Protein AF-A0A8K0R097-F1 (afdb_monomer_lite)

Secondary structure (DSSP, 8-state):
-------------TTTTTT-HHHHHHHHHHHSEEE-TTT--EEE---HHHHHHHTTTS--SSTTHHHHHHHTT-GGGG-TTHHHHHHHHHHH-S--TTS-HHHHHHHHHHHHHHHH--SGGGGS--B--SSSSTTSPBTTBPPPTTSPBPPEESSSSS-EE-----TTB-SSSBS--SSTTPPP-EEEETTEEEE----------------TT---HHHHHHTT--S--TT---HHHHHHHTTTB-TTSSBPPTTHHHHHHHHHHHHHHHHTT-

Foldseek 3Di:
DDDPDPPPPPPVPPDPPCLDPVNLVVCCVVQQWDQDPPPRDTQGGAALLQNLLSNQQDDDPDQLCSRLVCVVSHNPVVDPVVVVVVVVCVVLDDSDPVDDSQSNLLSVQQVCCVPVLDLQQLLGARGEDPDLDQPDDDVNDGHANSHRHFQFDPPDPDRGTDDDPRPLHRPVQGLDDPCVPPGWDWDGDRRDIDTDDDCPDDDPDDDPDQPPVDDDPVNLVVQVDPLDCPVADDPSRLCVSVVCADPSSHGDDPCSSVVVVVVSVVVSVVVVVD

Structure (mmCIF, N/CA/C/O backbone):
data_AF-A0A8K0R097-F1
#
_entry.id   AF-A0A8K0R097-F1
#
loop_
_atom_site.group_PDB
_atom_site.id
_atom_site.type_symbol
_atom_site.label_atom_id
_atom_site.label_alt_id
_atom_site.label_comp_id
_atom_site.label_asym_id
_atom_site.label_entity_id
_atom_site.label_seq_id
_atom_site.pdbx_PDB_ins_code
_atom_site.Cartn_x
_atom_site.Cartn_y
_atom_site.Cartn_z
_atom_site.occupancy
_atom_site.B_iso_or_equiv
_atom_site.auth_seq_id
_atom_site.auth_comp_id
_atom_site.auth_asym_id
_atom_site.auth_atom_id
_atom_site.pdbx_PDB_model_num
ATOM 1 N N . MET A 1 1 ? 1.869 36.946 -38.191 1.00 36.94 1 MET A N 1
ATOM 2 C CA . MET A 1 1 ? 0.950 35.803 -38.372 1.00 36.94 1 MET A CA 1
ATOM 3 C C . MET A 1 1 ? 1.764 34.525 -38.449 1.00 36.94 1 MET A C 1
ATOM 5 O O . MET A 1 1 ? 2.454 34.341 -39.436 1.00 36.94 1 MET A O 1
ATOM 9 N N . SER A 1 2 ? 1.732 33.708 -37.397 1.00 31.30 2 SER A N 1
ATOM 10 C CA . SER A 1 2 ? 1.683 32.237 -37.455 1.00 31.30 2 SER A CA 1
ATOM 11 C C . SER A 1 2 ? 1.881 31.724 -36.027 1.00 31.30 2 SER A C 1
ATOM 13 O O . SER A 1 2 ? 3.002 31.617 -35.538 1.00 31.30 2 SER A O 1
ATOM 15 N N . GLN A 1 3 ? 0.771 31.511 -35.319 1.00 29.30 3 GLN A N 1
ATOM 16 C CA . GLN A 1 3 ? 0.766 30.776 -34.060 1.00 29.30 3 GLN A CA 1
ATOM 17 C C . GLN A 1 3 ? 1.001 29.303 -34.392 1.00 29.30 3 GLN A C 1
ATOM 19 O O . GLN A 1 3 ? 0.142 28.641 -34.972 1.00 29.30 3 GLN A O 1
ATOM 24 N N . THR A 1 4 ? 2.175 28.791 -34.036 1.00 30.16 4 THR A N 1
ATOM 25 C CA . THR A 1 4 ? 2.461 27.358 -34.076 1.00 30.16 4 THR A CA 1
ATOM 26 C C . THR A 1 4 ? 1.625 26.687 -32.994 1.00 30.16 4 THR A C 1
ATOM 28 O O . THR A 1 4 ? 1.965 26.721 -31.812 1.00 30.16 4 THR A O 1
ATOM 31 N N . ALA A 1 5 ? 0.491 26.119 -33.398 1.00 28.84 5 ALA A N 1
ATOM 32 C CA . ALA A 1 5 ? -0.374 25.332 -32.537 1.00 28.84 5 ALA A CA 1
ATOM 33 C C . ALA A 1 5 ? 0.406 24.122 -31.997 1.00 28.84 5 ALA A C 1
ATOM 35 O O . ALA A 1 5 ? 0.603 23.123 -32.692 1.00 28.84 5 ALA A O 1
ATOM 36 N N . ARG A 1 6 ? 0.854 24.210 -30.739 1.00 27.88 6 ARG A N 1
ATOM 37 C CA . ARG A 1 6 ? 1.229 23.042 -29.940 1.00 27.88 6 ARG A CA 1
ATOM 38 C C . ARG A 1 6 ? -0.033 22.202 -29.778 1.00 27.88 6 ARG A C 1
ATOM 40 O O . ARG A 1 6 ? -0.877 22.503 -28.942 1.00 27.88 6 ARG A O 1
ATOM 47 N N . LYS A 1 7 ? -0.171 21.153 -30.588 1.00 28.89 7 LYS A N 1
ATOM 48 C CA . LYS A 1 7 ? -1.069 20.043 -30.269 1.00 28.89 7 LYS A CA 1
ATOM 49 C C . LYS A 1 7 ? -0.513 19.380 -29.012 1.00 28.89 7 LYS A C 1
ATOM 51 O O . LYS A 1 7 ? 0.340 18.504 -29.101 1.00 28.89 7 LYS A O 1
ATOM 56 N N . GLN A 1 8 ? -0.950 19.847 -27.846 1.00 28.23 8 GLN A N 1
ATOM 57 C CA . GLN A 1 8 ? -0.925 19.019 -26.652 1.00 28.23 8 GLN A CA 1
ATOM 58 C C . GLN A 1 8 ? -1.836 17.838 -26.964 1.00 28.23 8 GLN A C 1
ATOM 60 O O . GLN A 1 8 ? -3.039 18.000 -27.170 1.00 28.23 8 GLN A O 1
ATOM 65 N N . LEU A 1 9 ? -1.229 16.664 -27.110 1.00 26.52 9 LEU A N 1
ATOM 66 C CA . LEU A 1 9 ? -1.968 15.423 -27.032 1.00 26.52 9 LEU A CA 1
ATOM 67 C C . LEU A 1 9 ? -2.506 15.401 -25.600 1.00 26.52 9 LEU A C 1
ATOM 69 O O . LEU A 1 9 ? -1.753 15.153 -24.663 1.00 26.52 9 LEU A O 1
ATOM 73 N N . ILE A 1 10 ? -3.777 15.753 -25.425 1.00 25.50 10 ILE A N 1
ATOM 74 C CA . ILE A 1 10 ? -4.504 15.384 -24.219 1.00 25.50 10 ILE A CA 1
ATOM 75 C C . ILE A 1 10 ? -4.610 13.867 -24.326 1.00 25.50 10 ILE A C 1
ATOM 77 O O . ILE A 1 10 ? -5.514 13.332 -24.967 1.00 25.50 10 ILE A O 1
ATOM 81 N N . VAL A 1 11 ? -3.597 13.175 -23.806 1.00 27.53 11 VAL A N 1
ATOM 82 C CA . VAL A 1 11 ? -3.767 11.795 -23.383 1.00 27.53 11 VAL A CA 1
ATOM 83 C C . VAL A 1 11 ? -4.825 11.910 -22.302 1.00 27.53 11 VAL A C 1
ATOM 85 O O . VAL A 1 11 ? -4.571 12.473 -21.243 1.00 27.53 11 VAL A O 1
ATOM 88 N N . ALA A 1 12 ? -6.054 11.517 -22.626 1.00 27.48 12 ALA A N 1
ATOM 89 C CA . ALA A 1 12 ? -7.039 11.261 -21.599 1.00 27.48 12 ALA A CA 1
ATOM 90 C C . ALA A 1 12 ? -6.422 10.162 -20.736 1.00 27.48 12 ALA A C 1
ATOM 92 O O . ALA A 1 12 ? -6.358 9.018 -21.182 1.00 27.48 12 ALA A O 1
ATOM 93 N N . GLU A 1 13 ? -5.865 10.537 -19.585 1.00 30.80 13 GLU A N 1
ATOM 94 C CA . GLU A 1 13 ? -5.430 9.584 -18.576 1.00 30.80 13 GLU A CA 1
ATOM 95 C C . GLU A 1 13 ? -6.664 8.754 -18.213 1.00 30.80 13 GLU A C 1
ATOM 97 O O . GLU A 1 13 ? -7.637 9.295 -17.670 1.00 30.80 13 GLU A O 1
ATOM 102 N N . PRO A 1 14 ? -6.711 7.472 -18.605 1.00 33.72 14 PRO A N 1
ATOM 103 C CA . PRO A 1 14 ? -7.797 6.622 -18.181 1.00 33.72 14 PRO A CA 1
ATOM 104 C C . PRO A 1 14 ? -7.512 6.332 -16.707 1.00 33.72 14 PRO A C 1
ATOM 106 O O . PRO A 1 14 ? -6.452 5.792 -16.418 1.00 33.72 14 PRO A O 1
ATOM 109 N N . ASN A 1 15 ? -8.419 6.740 -15.810 1.00 37.50 15 ASN A N 1
ATOM 110 C CA . ASN A 1 15 ? -8.606 6.227 -14.432 1.00 37.50 15 ASN A CA 1
ATOM 111 C C . ASN A 1 15 ? -8.678 7.265 -13.296 1.00 37.50 15 ASN A C 1
ATOM 113 O O . ASN A 1 15 ? -8.860 6.867 -12.152 1.00 37.50 15 ASN A O 1
ATOM 117 N N . TYR A 1 16 ? -8.721 8.579 -13.552 1.00 42.66 16 TYR A N 1
ATOM 118 C CA . TYR A 1 16 ? -8.971 9.562 -12.469 1.00 42.66 16 TYR A CA 1
ATOM 119 C C . TYR A 1 16 ? -10.276 9.336 -11.672 1.00 42.66 16 TYR A C 1
ATOM 121 O O . TYR A 1 16 ? -10.443 9.878 -10.580 1.00 42.66 16 TYR A O 1
ATOM 129 N N . ALA A 1 17 ? -11.227 8.574 -12.220 1.00 42.41 17 ALA A N 1
ATOM 130 C CA . ALA A 1 17 ? -12.490 8.284 -11.556 1.00 42.41 17 ALA A CA 1
ATOM 131 C C . ALA A 1 17 ? -12.397 7.151 -10.519 1.00 42.41 17 ALA A C 1
ATOM 133 O O . ALA A 1 17 ? -13.171 7.187 -9.566 1.00 42.41 17 ALA A O 1
ATOM 134 N N . GLU A 1 18 ? -11.494 6.175 -10.679 1.00 49.06 18 GLU A N 1
ATOM 135 C CA . GLU A 1 18 ? -11.459 4.975 -9.823 1.00 49.06 18 GLU A CA 1
ATOM 136 C C . GLU A 1 18 ? -10.931 5.278 -8.410 1.00 49.06 18 GLU A C 1
ATOM 138 O O . GLU A 1 18 ? -11.440 4.710 -7.447 1.00 49.06 18 GLU A O 1
ATOM 143 N N . ASP A 1 19 ? -10.068 6.290 -8.264 1.00 54.69 19 ASP A N 1
ATOM 144 C CA . ASP A 1 19 ? -9.489 6.710 -6.975 1.00 54.69 19 ASP A CA 1
ATOM 145 C C . ASP A 1 19 ? -10.138 7.975 -6.375 1.00 54.69 19 ASP A C 1
ATOM 147 O O . ASP A 1 19 ? -9.587 8.652 -5.502 1.00 54.69 19 ASP A O 1
ATOM 151 N N . SER A 1 20 ? -11.341 8.334 -6.833 1.00 67.56 20 SER A N 1
ATOM 152 C CA . SER A 1 20 ? -12.084 9.474 -6.286 1.00 67.56 20 SER A CA 1
ATOM 153 C C . SER A 1 20 ? -12.638 9.176 -4.888 1.00 67.56 20 SER A C 1
ATOM 155 O O . SER A 1 20 ? -13.216 8.113 -4.649 1.00 67.56 20 SER A O 1
ATOM 157 N N . ARG A 1 21 ? -12.613 10.170 -3.983 1.00 77.69 21 ARG A N 1
ATOM 158 C CA . ARG A 1 21 ? -13.307 10.112 -2.675 1.00 77.69 21 ARG A CA 1
ATOM 159 C C . ARG A 1 21 ? -14.777 9.692 -2.812 1.00 77.69 21 ARG A C 1
ATOM 161 O O . ARG A 1 21 ? -15.317 9.027 -1.932 1.00 77.69 21 ARG A O 1
ATOM 168 N N . ALA A 1 22 ? -15.434 10.071 -3.911 1.00 81.06 22 ALA A N 1
ATOM 169 C CA . ALA A 1 22 ? -16.814 9.681 -4.179 1.00 81.06 22 ALA A CA 1
ATOM 170 C C . ALA A 1 22 ? -16.947 8.172 -4.438 1.00 81.06 22 ALA A C 1
ATOM 172 O O . ALA A 1 22 ? -17.878 7.554 -3.927 1.00 81.06 22 ALA A O 1
ATOM 173 N N . MET A 1 23 ? -16.012 7.569 -5.178 1.00 80.19 23 MET A N 1
ATOM 174 C CA . MET A 1 23 ? -15.991 6.123 -5.413 1.00 80.19 23 MET A CA 1
ATOM 175 C C . MET A 1 23 ? -15.670 5.358 -4.135 1.00 80.19 23 MET A C 1
ATOM 177 O O . MET A 1 23 ? -16.400 4.429 -3.803 1.00 80.19 23 MET A O 1
ATOM 181 N N . ALA A 1 24 ? -14.681 5.813 -3.363 1.00 81.94 24 ALA A N 1
ATOM 182 C CA . ALA A 1 24 ? -14.386 5.260 -2.043 1.00 81.94 24 ALA A CA 1
ATOM 183 C C . ALA A 1 24 ? -15.618 5.287 -1.119 1.00 81.94 24 ALA A C 1
ATOM 185 O O . ALA A 1 24 ? -15.952 4.288 -0.483 1.00 81.94 24 ALA A O 1
ATOM 186 N N . LEU A 1 25 ? -16.356 6.405 -1.086 1.00 86.75 25 LEU A N 1
ATOM 187 C CA . LEU A 1 25 ? -17.573 6.522 -0.278 1.00 86.75 25 LEU A CA 1
ATOM 188 C C . LEU A 1 25 ? -18.676 5.584 -0.773 1.00 86.75 25 LEU A C 1
ATOM 190 O O . LEU A 1 25 ? -19.351 4.942 0.032 1.00 86.75 25 LEU A O 1
ATOM 194 N N . MET A 1 26 ? -18.870 5.507 -2.090 1.00 86.75 26 MET A N 1
ATOM 195 C CA . MET A 1 26 ? -19.837 4.601 -2.705 1.00 86.75 26 MET A CA 1
ATOM 196 C C . MET A 1 26 ? -19.520 3.145 -2.365 1.00 86.75 26 MET A C 1
ATOM 198 O O . MET A 1 26 ? -20.428 2.410 -1.978 1.00 86.75 26 MET A O 1
ATOM 202 N N . GLU A 1 27 ? -18.251 2.762 -2.448 1.00 84.62 27 GLU A N 1
ATOM 203 C CA . GLU A 1 27 ? -17.747 1.426 -2.146 1.00 84.62 27 GLU A CA 1
ATOM 204 C C . GLU A 1 27 ? -18.002 1.054 -0.680 1.00 84.62 27 GLU A C 1
ATOM 206 O O . GLU A 1 27 ? -18.682 0.066 -0.396 1.00 84.62 27 GLU A O 1
ATOM 211 N N . ILE A 1 28 ? -17.607 1.925 0.254 1.00 87.19 28 ILE A N 1
ATOM 212 C CA . ILE A 1 28 ? -17.900 1.771 1.687 1.00 87.19 28 ILE A CA 1
ATOM 213 C C . ILE A 1 28 ? -19.421 1.687 1.916 1.00 87.19 28 ILE A C 1
ATOM 215 O O . ILE A 1 28 ? -19.917 0.781 2.584 1.00 87.19 28 ILE A O 1
ATOM 219 N N . SER A 1 29 ? -20.211 2.589 1.331 1.00 86.44 29 SER A N 1
ATOM 220 C CA . SER A 1 29 ? -21.662 2.627 1.568 1.00 86.44 29 SER A CA 1
ATOM 221 C C . SER A 1 29 ? -22.394 1.369 1.085 1.00 86.44 29 SER A C 1
ATOM 223 O O . SER A 1 29 ? -23.356 0.935 1.722 1.00 86.44 29 SER A O 1
ATOM 225 N N . ARG A 1 30 ? -21.944 0.778 -0.030 1.00 83.94 30 ARG A N 1
ATOM 226 C CA . ARG A 1 30 ? -22.555 -0.408 -0.643 1.00 83.94 30 ARG A CA 1
ATOM 227 C C . ARG A 1 30 ? -22.122 -1.692 0.039 1.00 83.94 30 ARG A C 1
ATOM 229 O O . ARG A 1 30 ? -22.935 -2.607 0.159 1.00 83.94 30 ARG A O 1
ATOM 236 N N . ASN A 1 31 ? -20.866 -1.749 0.470 1.00 84.25 31 ASN A N 1
ATOM 237 C CA . ASN A 1 31 ? -20.231 -3.001 0.845 1.00 84.25 31 ASN A CA 1
ATOM 238 C C . ASN A 1 31 ? -19.917 -3.124 2.331 1.00 84.25 31 ASN A C 1
ATOM 240 O O . ASN A 1 31 ? -19.496 -4.197 2.729 1.00 84.25 31 ASN A O 1
ATOM 244 N N . VAL A 1 32 ? -20.182 -2.124 3.182 1.00 85.56 32 VAL A N 1
ATOM 245 C CA . VAL A 1 32 ? -20.002 -2.288 4.639 1.00 85.56 32 VAL A CA 1
ATOM 246 C C . VAL A 1 32 ? -21.089 -3.146 5.275 1.00 85.56 32 VAL A C 1
ATOM 248 O O . VAL A 1 32 ? -20.772 -3.997 6.105 1.00 85.56 32 VAL A O 1
ATOM 251 N N . PHE A 1 33 ? -22.358 -2.957 4.900 1.00 85.06 33 PHE A N 1
ATOM 252 C CA . PHE A 1 33 ? -23.486 -3.666 5.509 1.00 85.06 33 PHE A CA 1
ATOM 253 C C . PHE A 1 33 ? -24.340 -4.375 4.464 1.00 85.06 33 PHE A C 1
ATOM 255 O O . PHE A 1 33 ? -24.782 -3.765 3.493 1.00 85.06 33 PHE A O 1
ATOM 262 N N . ARG A 1 34 ? -24.694 -5.633 4.726 1.00 81.50 34 ARG A N 1
ATOM 263 C CA . ARG A 1 34 ? -25.752 -6.343 3.999 1.00 81.50 34 ARG A CA 1
ATOM 264 C C . ARG A 1 34 ? -26.955 -6.523 4.906 1.00 81.50 34 ARG A C 1
ATOM 266 O O . ARG A 1 34 ? -26.825 -7.009 6.023 1.00 81.50 34 ARG A O 1
ATOM 273 N N . LYS A 1 35 ? -28.128 -6.112 4.422 1.00 78.31 35 LYS A N 1
ATOM 274 C CA . LYS A 1 35 ? -29.399 -6.391 5.093 1.00 78.31 35 LYS A CA 1
ATOM 275 C C . LYS A 1 35 ? -29.818 -7.817 4.755 1.00 78.31 35 LYS A C 1
ATOM 277 O O . LYS A 1 35 ? -29.974 -8.131 3.576 1.00 78.31 35 LYS A O 1
ATOM 282 N N . GLU A 1 36 ? -30.015 -8.653 5.763 1.00 76.75 36 GLU A N 1
ATOM 283 C CA . GLU A 1 36 ? -30.606 -9.969 5.546 1.00 76.75 36 GLU A CA 1
ATOM 284 C C . GLU A 1 36 ? -32.122 -9.859 5.307 1.00 76.75 36 GLU A C 1
ATOM 286 O O . GLU A 1 36 ? -32.796 -9.087 6.003 1.00 76.75 36 GLU A O 1
ATOM 291 N N . PRO A 1 37 ? -32.664 -10.597 4.317 1.00 68.81 37 PRO A N 1
ATOM 292 C CA . PRO A 1 37 ? -34.058 -10.469 3.895 1.00 68.81 37 PRO A CA 1
ATOM 293 C C . PRO A 1 37 ? -35.071 -10.804 4.999 1.00 68.81 37 PRO A C 1
ATOM 295 O O . PRO A 1 37 ? -36.110 -10.150 5.060 1.00 68.81 37 PRO A O 1
ATOM 298 N N . ASP A 1 38 ? -34.739 -11.726 5.908 1.00 69.00 38 ASP A N 1
ATOM 299 C CA . ASP A 1 38 ? -35.721 -12.292 6.845 1.00 69.00 38 ASP A CA 1
ATOM 300 C C . ASP A 1 38 ? -35.594 -11.770 8.284 1.00 69.00 38 ASP A C 1
ATOM 302 O O . ASP A 1 38 ? -36.574 -11.724 9.024 1.00 69.00 38 ASP A O 1
ATOM 306 N N . THR A 1 39 ? -34.401 -11.342 8.698 1.00 67.19 39 THR A N 1
ATOM 307 C CA . THR A 1 39 ? -34.115 -10.973 10.096 1.00 67.19 39 THR A CA 1
ATOM 308 C C . THR A 1 39 ? -34.044 -9.462 10.309 1.00 67.19 39 THR A C 1
ATOM 310 O O . THR A 1 39 ? -34.076 -8.986 11.443 1.00 67.19 39 THR A O 1
ATOM 313 N N . GLY A 1 40 ? -33.909 -8.681 9.228 1.00 67.19 40 GLY A N 1
ATOM 314 C CA . GLY A 1 40 ? -33.615 -7.248 9.305 1.00 67.19 40 GLY A CA 1
ATOM 315 C C . GLY A 1 40 ? -32.238 -6.930 9.904 1.00 67.19 40 GLY A C 1
ATOM 316 O O . GLY A 1 40 ? -31.897 -5.752 10.039 1.00 67.19 40 GLY A O 1
ATOM 317 N N . VAL A 1 41 ? -31.442 -7.954 10.231 1.00 62.53 41 VAL A N 1
ATOM 318 C CA . VAL A 1 41 ? -30.091 -7.823 10.772 1.00 62.53 41 VAL A CA 1
ATOM 319 C C . VAL A 1 41 ? -29.166 -7.340 9.660 1.00 62.53 41 VAL A C 1
ATOM 321 O O . VAL A 1 41 ? -29.232 -7.793 8.515 1.00 62.53 41 VAL A O 1
ATOM 324 N N . LYS A 1 42 ? -28.316 -6.366 9.994 1.00 72.44 42 LYS A N 1
ATOM 325 C CA . LYS A 1 42 ? -27.251 -5.887 9.114 1.00 72.44 42 LYS A CA 1
ATOM 326 C C . LYS A 1 42 ? -25.972 -6.653 9.442 1.00 72.44 42 LYS A C 1
ATOM 328 O O . LYS A 1 42 ? -25.395 -6.420 10.500 1.00 72.44 42 LYS A O 1
ATOM 333 N 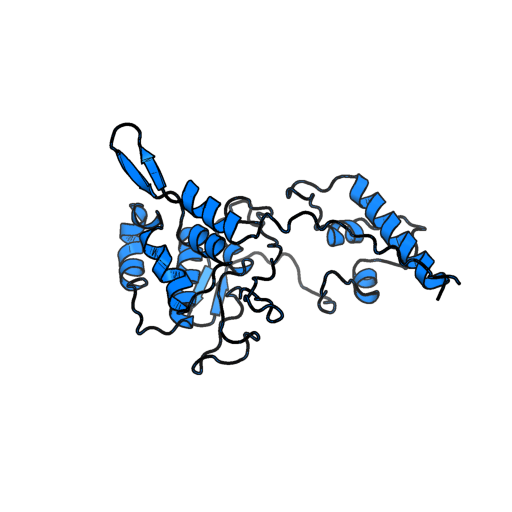N . SER A 1 43 ? -25.526 -7.537 8.554 1.00 79.12 43 SER A N 1
ATOM 334 C CA . SER A 1 43 ? -24.213 -8.178 8.672 1.00 79.12 43 SER A CA 1
ATOM 335 C C . SER A 1 43 ? -23.131 -7.229 8.158 1.00 79.12 43 SER A C 1
ATOM 337 O O . SER A 1 43 ? -23.292 -6.646 7.080 1.00 79.12 43 SER A O 1
ATOM 339 N N . ARG A 1 44 ? -22.027 -7.088 8.894 1.00 84.62 44 ARG A N 1
ATOM 340 C CA . ARG A 1 44 ? -20.838 -6.369 8.420 1.00 84.62 44 ARG A CA 1
ATOM 341 C C . ARG A 1 44 ? -20.091 -7.227 7.400 1.00 84.62 44 ARG A C 1
ATOM 343 O O . ARG A 1 44 ? -20.007 -8.441 7.562 1.00 84.62 44 ARG A O 1
ATOM 350 N N . LEU A 1 45 ? -19.554 -6.614 6.351 1.00 85.94 45 LEU A N 1
ATOM 351 C CA . LEU A 1 45 ? -18.967 -7.341 5.217 1.00 85.94 45 LEU A CA 1
ATOM 352 C C . LEU A 1 45 ? -17.498 -7.004 4.928 1.00 85.94 45 LEU A C 1
ATOM 354 O O . LEU A 1 45 ? -16.819 -7.813 4.301 1.00 85.94 45 LEU A O 1
ATOM 358 N N . MET A 1 46 ? -17.000 -5.852 5.378 1.00 86.75 46 MET A N 1
ATOM 359 C CA . MET A 1 46 ? -15.613 -5.443 5.144 1.00 86.75 46 MET A CA 1
ATOM 360 C C . MET A 1 46 ? -14.750 -5.679 6.379 1.00 86.75 46 MET A C 1
ATOM 362 O O . MET A 1 46 ? -15.176 -5.381 7.496 1.00 86.75 46 MET A O 1
ATOM 366 N N . THR A 1 47 ? -13.526 -6.161 6.164 1.00 88.56 47 THR A N 1
ATOM 367 C CA . THR A 1 47 ? -12.491 -6.211 7.202 1.00 88.56 47 THR A CA 1
ATOM 368 C C . THR A 1 47 ? -11.981 -4.802 7.506 1.00 88.56 47 THR A C 1
ATOM 370 O O . THR A 1 47 ? -12.147 -3.876 6.704 1.00 88.56 47 THR A O 1
ATOM 373 N N . LEU A 1 48 ? -11.326 -4.619 8.649 1.00 89.38 48 LEU A N 1
ATOM 374 C CA . LEU A 1 48 ? -10.703 -3.350 9.017 1.00 89.38 48 LEU A CA 1
ATOM 375 C C . LEU A 1 48 ? -9.615 -2.953 8.012 1.00 89.38 48 LEU A C 1
ATOM 377 O O . LEU A 1 48 ? -9.529 -1.791 7.638 1.00 89.38 48 LEU A O 1
ATOM 381 N N . GLU A 1 49 ? -8.833 -3.919 7.529 1.00 88.94 49 GLU A N 1
ATOM 382 C CA . GLU A 1 49 ? -7.809 -3.700 6.499 1.00 88.94 49 GLU A CA 1
ATOM 383 C C . GLU A 1 49 ? -8.417 -3.135 5.203 1.00 88.94 49 GLU A C 1
ATOM 385 O O . GLU A 1 49 ? -7.932 -2.135 4.663 1.00 88.94 49 GLU A O 1
ATOM 390 N N . ALA A 1 50 ? -9.528 -3.729 4.745 1.00 88.00 50 ALA A N 1
ATOM 391 C CA . ALA A 1 50 ? -10.271 -3.279 3.570 1.00 88.00 50 ALA A CA 1
ATOM 392 C C . ALA A 1 50 ? -10.855 -1.876 3.766 1.00 88.00 50 ALA A C 1
ATOM 394 O O . ALA A 1 50 ? -10.750 -1.032 2.876 1.00 88.00 50 ALA A O 1
ATOM 395 N N . LEU A 1 51 ? -11.445 -1.616 4.933 1.00 90.06 51 LEU A N 1
ATOM 396 C CA . LEU A 1 51 ? -12.009 -0.314 5.285 1.00 90.06 51 LEU A CA 1
ATOM 397 C C . LEU A 1 51 ? -10.951 0.790 5.281 1.00 90.06 51 LEU A C 1
ATOM 399 O O . LEU A 1 51 ? -11.152 1.802 4.618 1.00 90.06 51 LEU A O 1
ATOM 403 N N . VAL A 1 52 ? -9.831 0.589 5.980 1.00 90.75 52 VAL A N 1
ATOM 404 C CA . VAL A 1 52 ? -8.751 1.584 6.096 1.00 90.75 52 VAL A CA 1
ATOM 405 C C . VAL A 1 52 ? -8.137 1.885 4.732 1.00 90.75 52 VAL A C 1
ATOM 407 O O . VAL A 1 52 ? -7.924 3.045 4.393 1.00 90.75 52 VAL A O 1
ATOM 410 N N . SER A 1 53 ? -7.918 0.856 3.914 1.00 87.12 53 SER A N 1
ATOM 411 C CA . SER A 1 53 ? -7.351 1.036 2.575 1.00 87.12 53 SER A CA 1
ATOM 412 C C . SER A 1 53 ? -8.319 1.738 1.623 1.00 87.12 53 SER A C 1
ATOM 414 O O . SER A 1 53 ? -7.895 2.584 0.846 1.00 87.12 53 SER A O 1
ATOM 416 N N . THR A 1 54 ? -9.620 1.438 1.705 1.00 86.06 54 THR A N 1
ATOM 417 C CA . THR A 1 54 ? -10.648 2.109 0.885 1.00 86.06 54 THR A CA 1
ATOM 418 C C . THR A 1 54 ? -10.866 3.555 1.337 1.00 86.06 54 THR A C 1
ATOM 420 O O . THR A 1 54 ? -11.164 4.422 0.524 1.00 86.06 54 THR A O 1
ATOM 423 N N . ALA A 1 55 ? -10.711 3.836 2.633 1.00 87.75 55 ALA A N 1
ATOM 424 C CA . ALA A 1 55 ? -10.892 5.164 3.208 1.00 87.75 55 ALA A CA 1
ATOM 425 C C . ALA A 1 55 ? -9.644 6.066 3.120 1.00 87.75 55 ALA A C 1
ATOM 427 O O . ALA A 1 55 ? -9.709 7.226 3.528 1.00 87.75 55 ALA A O 1
ATOM 428 N N . SER A 1 56 ? -8.529 5.577 2.572 1.00 85.00 56 SER A N 1
ATOM 429 C CA . SER A 1 56 ? -7.283 6.344 2.451 1.00 85.00 56 SER A CA 1
ATOM 430 C C . SER A 1 56 ? -7.398 7.696 1.723 1.00 85.00 56 SER A C 1
ATOM 432 O O . SER A 1 56 ? -6.600 8.571 2.045 1.00 85.00 56 SER A O 1
ATOM 434 N N . PRO A 1 57 ? -8.363 7.951 0.808 1.00 80.00 57 PRO A N 1
ATOM 435 C CA . PRO A 1 57 ? -8.504 9.267 0.176 1.00 80.00 57 PRO A CA 1
ATOM 436 C C . PRO A 1 57 ? -9.146 10.348 1.061 1.00 80.00 57 PRO A C 1
ATOM 438 O O . PRO A 1 57 ? -9.192 11.519 0.659 1.00 80.00 57 PRO A O 1
ATOM 441 N N . PHE A 1 58 ? -9.710 9.983 2.217 1.00 82.81 58 PHE A N 1
ATOM 442 C CA . PHE A 1 58 ? -10.389 10.927 3.103 1.00 82.81 58 PHE A CA 1
ATOM 443 C C . PHE A 1 58 ? -9.404 11.605 4.054 1.00 82.81 58 PHE A C 1
ATOM 445 O O . PHE A 1 58 ? -8.592 10.957 4.711 1.00 82.81 58 PHE A O 1
ATOM 452 N N . ALA A 1 59 ? -9.524 12.928 4.167 1.00 79.88 59 ALA A N 1
ATOM 453 C CA . ALA A 1 59 ? -8.765 13.681 5.149 1.00 79.88 59 ALA A CA 1
ATOM 454 C C . ALA A 1 59 ? -9.273 13.399 6.569 1.00 79.88 59 ALA A C 1
ATOM 456 O O . ALA A 1 59 ? -10.478 13.252 6.792 1.00 79.88 59 ALA A O 1
ATOM 457 N N . VAL A 1 60 ? -8.352 13.373 7.531 1.00 84.81 60 VAL A N 1
ATOM 458 C CA . VAL A 1 60 ? -8.663 13.207 8.952 1.00 84.81 60 VAL A CA 1
ATOM 459 C C . VAL A 1 60 ? -8.128 14.389 9.748 1.00 84.81 60 VAL A C 1
ATOM 461 O O . VAL A 1 60 ? -7.020 14.864 9.515 1.00 84.81 60 VAL A O 1
ATOM 464 N N . THR A 1 61 ? -8.910 14.861 10.717 1.00 86.50 61 THR A N 1
ATOM 465 C CA . THR A 1 61 ? -8.441 15.876 11.676 1.00 86.50 61 THR A CA 1
ATOM 466 C C . THR A 1 61 ? -7.485 15.256 12.691 1.00 86.50 61 THR A C 1
ATOM 468 O O . THR A 1 61 ? -6.513 15.879 13.115 1.00 86.50 61 THR A O 1
ATOM 471 N N . ASP A 1 62 ? -7.767 14.014 13.077 1.00 89.31 62 ASP A N 1
ATOM 472 C CA . ASP A 1 62 ? -6.981 13.235 14.013 1.00 89.31 62 ASP A CA 1
ATOM 473 C C . ASP A 1 62 ? -6.432 11.986 13.316 1.00 89.31 62 ASP A C 1
ATOM 475 O O . ASP A 1 62 ? -7.183 11.164 12.798 1.00 89.31 62 ASP A O 1
ATOM 479 N N . LEU A 1 63 ? -5.109 11.810 13.329 1.00 90.38 63 LEU A N 1
ATOM 480 C CA . LEU A 1 63 ? -4.448 10.663 12.698 1.00 90.38 63 LEU A CA 1
ATOM 481 C C . LEU A 1 63 ? -4.919 9.313 13.256 1.00 90.38 63 LEU A C 1
ATOM 483 O O . LEU A 1 63 ? -4.820 8.293 12.579 1.00 90.38 63 LEU A O 1
ATOM 487 N N . ARG A 1 64 ? -5.423 9.289 14.490 1.00 91.44 64 ARG A N 1
ATOM 488 C CA . ARG A 1 64 ? -5.917 8.078 15.157 1.00 91.44 64 ARG A CA 1
ATOM 489 C C . ARG A 1 64 ? -7.225 7.588 14.526 1.00 91.44 64 ARG A C 1
ATOM 491 O O . ARG A 1 64 ? -7.477 6.382 14.487 1.00 91.44 64 ARG A O 1
ATOM 498 N N . ASP A 1 65 ? -8.008 8.501 13.948 1.00 92.00 65 ASP A N 1
ATOM 499 C CA . ASP A 1 65 ? -9.297 8.197 13.319 1.00 92.00 65 ASP A CA 1
ATOM 500 C C . ASP A 1 65 ? -9.163 7.416 12.012 1.00 92.00 65 ASP A C 1
ATOM 502 O O . ASP A 1 65 ? -10.116 6.744 11.625 1.00 92.00 65 ASP A O 1
ATOM 506 N N . ILE A 1 66 ? -7.975 7.403 11.392 1.00 90.94 66 ILE A N 1
ATOM 507 C CA . ILE A 1 66 ? -7.678 6.547 10.229 1.00 90.94 66 ILE A CA 1
ATOM 508 C C . ILE A 1 66 ? -8.040 5.091 10.526 1.00 90.94 66 ILE A C 1
ATOM 510 O O . ILE A 1 66 ? -8.558 4.393 9.662 1.00 90.94 66 ILE A O 1
ATOM 514 N N . VAL A 1 67 ? -7.803 4.647 11.765 1.00 91.56 67 VAL A N 1
ATOM 515 C CA . VAL A 1 67 ? -8.118 3.290 12.222 1.00 91.56 67 VAL A CA 1
ATOM 516 C C . VAL A 1 67 ? -9.361 3.289 13.112 1.00 91.56 67 VAL A C 1
ATOM 518 O O . VAL A 1 67 ? -10.286 2.504 12.889 1.00 91.56 67 VAL A O 1
ATOM 521 N N . PHE A 1 68 ? -9.419 4.158 14.126 1.00 90.69 68 PHE A N 1
ATOM 522 C CA . PHE A 1 68 ? -10.453 4.075 15.162 1.00 90.69 68 PHE A CA 1
ATOM 523 C C . PHE A 1 68 ? -11.865 4.394 14.665 1.00 90.69 68 PHE A C 1
ATOM 525 O O . PHE A 1 68 ? -12.808 3.741 15.118 1.00 90.69 68 PHE A O 1
ATOM 532 N N . ALA A 1 69 ? -12.029 5.301 13.696 1.00 90.75 69 ALA A N 1
ATOM 533 C CA . ALA A 1 69 ? -13.352 5.613 13.147 1.00 90.75 69 ALA A CA 1
ATOM 534 C C . ALA A 1 69 ? -13.975 4.418 12.400 1.00 90.75 69 ALA A C 1
ATOM 536 O O . ALA A 1 69 ? -15.198 4.295 12.319 1.00 90.75 69 ALA A O 1
ATOM 537 N N . LEU A 1 70 ? -13.139 3.511 11.885 1.00 90.94 70 LEU A N 1
ATOM 538 C CA . LEU A 1 70 ? -13.548 2.364 11.071 1.00 90.94 70 LEU A CA 1
ATOM 539 C C . LEU A 1 70 ? -13.600 1.053 11.867 1.00 90.94 70 LEU A C 1
ATOM 541 O O . LEU A 1 70 ? -14.262 0.101 11.450 1.00 90.94 70 LEU A O 1
ATOM 545 N N . LEU A 1 71 ? -12.971 1.012 13.045 1.00 87.50 71 LEU A N 1
ATOM 546 C CA . LEU A 1 71 ? -12.843 -0.177 13.893 1.00 87.50 71 LEU A CA 1
ATOM 547 C C . LEU A 1 71 ? -14.178 -0.873 14.191 1.00 87.50 71 LEU A C 1
ATOM 549 O O . LEU A 1 71 ? -14.256 -2.100 14.213 1.00 87.50 71 LEU A O 1
ATOM 553 N N . TYR A 1 72 ? -15.235 -0.099 14.433 1.00 83.56 72 TYR A N 1
ATOM 554 C CA . TYR A 1 72 ? -16.556 -0.633 14.778 1.00 83.56 72 TYR A CA 1
ATOM 555 C C . TYR A 1 72 ? -17.410 -0.995 13.555 1.00 83.56 72 TYR A C 1
ATOM 557 O O . TYR A 1 72 ? -18.410 -1.706 13.694 1.00 83.56 72 TYR A O 1
ATOM 565 N N . LEU A 1 73 ? -17.017 -0.540 12.364 1.00 87.50 73 LEU A N 1
ATOM 566 C CA . LEU A 1 73 ? -17.664 -0.889 11.097 1.00 87.50 73 LEU A CA 1
ATOM 567 C C . LEU A 1 73 ? -17.145 -2.217 10.534 1.00 87.50 73 LEU A C 1
ATOM 569 O O . LEU A 1 73 ? -17.850 -2.862 9.761 1.00 87.50 73 LEU A O 1
ATOM 573 N N . ALA A 1 74 ? -15.948 -2.635 10.947 1.00 87.94 74 ALA A N 1
ATOM 574 C CA . ALA A 1 74 ? -15.315 -3.863 10.493 1.00 87.94 74 ALA A CA 1
ATOM 575 C C . ALA A 1 74 ? -16.070 -5.122 10.949 1.00 87.94 74 ALA A C 1
ATOM 577 O O . ALA A 1 74 ? -16.485 -5.243 12.106 1.00 87.94 74 ALA A O 1
ATOM 578 N N . ASN A 1 75 ? -16.197 -6.092 10.044 1.00 85.94 75 ASN A N 1
ATOM 579 C CA . ASN A 1 75 ? -16.793 -7.404 10.307 1.00 85.94 75 ASN A CA 1
ATOM 580 C C . ASN A 1 75 ? -15.914 -8.311 11.168 1.00 85.94 75 ASN A C 1
ATOM 582 O O . ASN A 1 75 ? -16.377 -9.334 11.662 1.00 85.94 75 ASN A O 1
ATOM 586 N N . ASP A 1 76 ? -14.661 -7.922 11.384 1.00 79.00 76 ASP A N 1
ATOM 587 C CA . ASP A 1 76 ? -13.690 -8.763 12.063 1.00 79.00 76 ASP A CA 1
ATOM 588 C C . ASP A 1 76 ? -14.073 -9.082 13.509 1.00 79.00 76 ASP A C 1
ATOM 590 O O . ASP A 1 76 ? -13.631 -10.077 14.071 1.00 79.00 76 ASP A O 1
ATOM 594 N N . ARG A 1 77 ? -14.933 -8.263 14.114 1.00 67.25 77 ARG A N 1
ATOM 595 C CA . ARG A 1 77 ? -15.457 -8.486 15.465 1.00 67.25 77 ARG A CA 1
ATOM 596 C C . ARG A 1 77 ? -16.481 -9.614 15.548 1.00 67.25 77 ARG A C 1
ATOM 598 O O . ARG A 1 77 ? -16.715 -10.123 16.639 1.00 67.25 77 ARG A O 1
ATOM 605 N N . ASP A 1 78 ? -17.088 -9.972 14.423 1.00 64.62 78 ASP A N 1
ATOM 606 C CA . ASP A 1 78 ? -18.155 -10.969 14.358 1.00 64.62 78 ASP A CA 1
ATOM 607 C C . ASP A 1 78 ? -17.581 -12.399 14.214 1.00 64.62 78 ASP A C 1
ATOM 609 O O . ASP A 1 78 ? -18.310 -13.382 14.342 1.00 64.62 78 ASP A O 1
ATOM 613 N N . ASP A 1 79 ? -16.262 -12.532 14.010 1.00 60.00 79 ASP A N 1
ATOM 614 C CA . ASP A 1 79 ? -15.566 -13.811 13.841 1.00 60.00 79 ASP A CA 1
ATOM 615 C C . ASP A 1 79 ? -15.238 -14.499 15.178 1.00 60.00 79 ASP A C 1
ATOM 617 O O . ASP A 1 79 ? -14.517 -13.967 16.022 1.00 60.00 79 ASP A O 1
ATOM 621 N N . ALA A 1 80 ? -15.652 -15.758 15.349 1.00 50.09 80 ALA A N 1
ATOM 622 C CA . ALA A 1 80 ? -15.368 -16.548 16.555 1.00 50.09 80 ALA A CA 1
ATOM 623 C C . ALA A 1 80 ? -13.863 -16.822 16.784 1.00 50.09 80 ALA A C 1
ATOM 625 O O . ALA A 1 80 ? -13.435 -16.979 17.932 1.00 50.09 80 ALA A O 1
ATOM 626 N N . ILE A 1 81 ? -13.042 -16.825 15.722 1.00 51.50 81 ILE A N 1
ATOM 627 C CA . ILE A 1 81 ? -11.565 -16.917 15.791 1.00 51.50 81 ILE A CA 1
ATOM 628 C C . ILE A 1 81 ? -10.986 -15.701 16.524 1.00 51.50 81 ILE A C 1
ATOM 630 O O . ILE A 1 81 ? -9.987 -15.8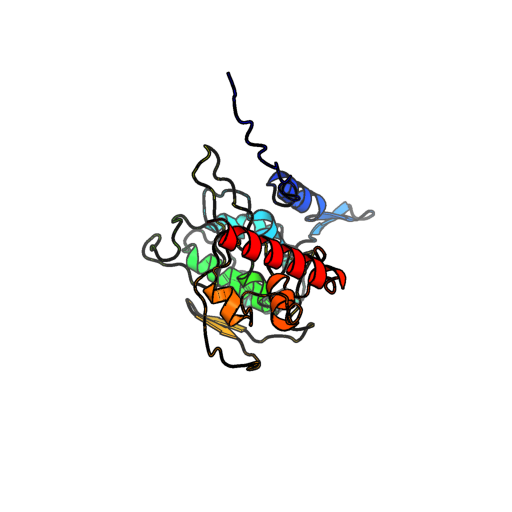07 17.245 1.00 51.50 81 ILE A O 1
ATOM 634 N N . VAL A 1 82 ? -11.671 -14.558 16.425 1.00 49.53 82 VAL A N 1
ATOM 635 C CA . VAL A 1 82 ? -11.310 -13.373 17.181 1.00 49.53 82 VAL A CA 1
ATOM 636 C C . VAL A 1 82 ? -11.498 -13.607 18.665 1.00 49.53 82 VAL A C 1
ATOM 638 O O . VAL A 1 82 ? -10.822 -12.918 19.375 1.00 49.53 82 VAL A O 1
ATOM 641 N N . SER A 1 83 ? -12.216 -14.598 19.207 1.00 46.28 83 SER A N 1
ATOM 642 C CA . SER A 1 83 ? -12.262 -14.815 20.674 1.00 46.28 83 SER A CA 1
ATOM 643 C C . SER A 1 83 ? -10.917 -15.213 21.322 1.00 46.28 83 SER A C 1
ATOM 645 O O . SER A 1 83 ? -10.676 -14.858 22.475 1.00 46.28 83 SER A O 1
ATOM 647 N N . GLN A 1 84 ? -10.005 -15.875 20.594 1.00 47.16 84 GLN A N 1
ATOM 648 C CA . GLN A 1 84 ? -8.654 -16.200 21.092 1.00 47.16 84 GLN A CA 1
ATOM 649 C C . GLN A 1 84 ? -7.623 -15.121 20.740 1.00 47.16 84 GLN A C 1
ATOM 651 O O . GLN A 1 84 ? -6.760 -14.799 21.553 1.00 47.16 84 GLN A O 1
ATOM 656 N N . ILE A 1 85 ? -7.767 -14.488 19.571 1.00 48.78 85 ILE A N 1
ATOM 657 C CA . ILE A 1 85 ? -7.019 -13.275 19.207 1.00 48.78 85 ILE A CA 1
ATOM 658 C C . ILE A 1 85 ? -7.524 -12.067 20.035 1.00 48.78 85 ILE A C 1
ATOM 660 O O . ILE A 1 85 ? -6.802 -11.092 20.200 1.00 48.78 85 ILE A O 1
ATOM 664 N N . SER A 1 86 ? -8.725 -12.137 20.630 1.00 42.59 86 SER A N 1
ATOM 665 C CA . SER A 1 86 ? -9.464 -11.080 21.359 1.00 42.59 86 SER A CA 1
ATOM 666 C C . SER A 1 86 ? -8.813 -10.719 22.659 1.00 42.59 86 SER A C 1
ATOM 668 O O . SER A 1 86 ? -8.873 -9.561 23.027 1.00 42.59 86 SER A O 1
ATOM 670 N N . ALA A 1 87 ? -8.157 -11.642 23.356 1.00 43.38 87 ALA A N 1
ATOM 671 C CA . ALA A 1 87 ? -7.406 -11.236 24.539 1.00 43.38 87 ALA A CA 1
ATOM 672 C C . ALA A 1 87 ? -6.275 -10.255 24.160 1.00 43.38 87 ALA A C 1
ATOM 674 O O . ALA A 1 87 ? -5.978 -9.332 24.911 1.00 43.38 87 ALA A O 1
ATOM 675 N N . VAL A 1 88 ? -5.704 -10.407 22.957 1.00 43.22 88 VAL A N 1
ATOM 676 C CA . VAL A 1 88 ? -4.678 -9.516 22.396 1.00 43.22 88 VAL A CA 1
ATOM 677 C C . VAL A 1 88 ? -5.305 -8.306 21.689 1.00 43.22 88 VAL A C 1
ATOM 679 O O . VAL A 1 88 ? -4.831 -7.197 21.874 1.00 43.22 88 VAL A O 1
ATOM 682 N N . THR A 1 89 ? -6.403 -8.463 20.943 1.00 44.91 89 THR A N 1
ATOM 683 C CA . THR A 1 89 ? -7.051 -7.389 20.154 1.00 44.91 89 THR A CA 1
ATOM 684 C C . THR A 1 89 ? -8.041 -6.524 20.940 1.00 44.91 89 THR A C 1
ATOM 686 O O . THR A 1 89 ? -8.152 -5.341 20.637 1.00 44.91 89 THR A O 1
ATOM 689 N N . GLN A 1 90 ? -8.699 -7.035 21.987 1.00 45.62 90 GLN A N 1
ATOM 690 C CA . GLN A 1 90 ? -9.486 -6.215 22.926 1.00 45.62 90 GLN A CA 1
ATOM 691 C C . GLN A 1 90 ? -8.580 -5.336 23.798 1.00 45.62 90 GLN A C 1
ATOM 693 O O . GLN A 1 90 ? -8.993 -4.243 24.174 1.00 45.62 90 GLN A O 1
ATOM 698 N N . HIS A 1 91 ? -7.339 -5.768 24.063 1.00 46.22 91 HIS A N 1
ATOM 699 C CA . HIS A 1 91 ? -6.311 -4.927 24.683 1.00 46.22 91 HIS A CA 1
ATOM 700 C C . HIS A 1 91 ? -5.527 -4.064 23.675 1.00 46.22 91 HIS A C 1
ATOM 702 O O . HIS A 1 91 ? -5.061 -3.003 24.069 1.00 46.22 91 HIS A O 1
ATOM 708 N N . ALA A 1 92 ? -5.395 -4.465 22.402 1.00 50.09 92 ALA A N 1
ATOM 709 C CA . ALA A 1 92 ? -4.629 -3.719 21.389 1.00 50.09 92 ALA A CA 1
ATOM 710 C C . ALA A 1 92 ? -5.439 -2.690 20.575 1.00 50.09 92 ALA A C 1
ATOM 712 O O . ALA A 1 92 ? -4.834 -1.875 19.888 1.00 50.09 92 ALA A O 1
ATOM 713 N N . PHE A 1 93 ? -6.777 -2.718 20.620 1.00 57.84 93 PHE A N 1
ATOM 714 C CA . PHE A 1 93 ? -7.637 -1.753 19.913 1.00 57.84 93 PHE A CA 1
ATOM 715 C C . PHE A 1 93 ? -8.815 -1.270 20.766 1.00 57.84 93 PHE A C 1
ATOM 717 O O . PHE A 1 93 ? -9.933 -1.087 20.277 1.00 57.84 93 PHE A O 1
ATOM 724 N N . GLY A 1 94 ? -8.590 -1.031 22.058 1.00 65.81 94 GLY A N 1
ATOM 725 C CA . GLY A 1 94 ? -9.380 0.006 22.717 1.00 65.81 94 GLY A CA 1
ATOM 726 C C . GLY A 1 94 ? -9.108 1.319 21.983 1.00 65.81 94 GLY A C 1
ATOM 727 O O . GLY A 1 94 ? -7.958 1.587 21.652 1.00 65.81 94 GLY A O 1
ATOM 728 N N . ALA A 1 95 ? -10.140 2.105 21.667 1.00 76.44 95 ALA A N 1
ATOM 729 C CA . ALA A 1 95 ? -9.941 3.427 21.074 1.00 76.44 95 ALA A CA 1
ATOM 730 C C . ALA A 1 95 ? -9.353 4.367 22.141 1.00 76.44 95 ALA A C 1
ATOM 732 O O . ALA A 1 95 ? -10.063 5.170 22.746 1.00 76.44 95 ALA A O 1
ATOM 733 N N . ASP A 1 96 ? -8.068 4.189 22.434 1.00 83.56 96 ASP A N 1
ATOM 734 C CA . ASP A 1 96 ? -7.315 4.981 23.388 1.00 83.56 96 ASP A CA 1
ATOM 735 C C . ASP A 1 96 ? -6.642 6.135 22.650 1.00 83.56 96 ASP A C 1
ATOM 737 O O . ASP A 1 96 ? -5.581 6.009 22.038 1.00 83.56 96 ASP A O 1
ATOM 741 N N . TYR A 1 97 ? -7.278 7.299 22.716 1.00 88.19 97 TYR A N 1
ATOM 742 C CA . TYR A 1 97 ? -6.732 8.517 22.134 1.00 88.19 97 TYR A CA 1
ATOM 743 C C . TYR A 1 97 ? -5.547 9.075 22.937 1.00 88.19 97 TYR A C 1
ATOM 745 O O . TYR A 1 97 ? -4.983 10.089 22.539 1.00 88.19 97 TYR A O 1
ATOM 753 N N . SER A 1 98 ? -5.125 8.461 24.044 1.00 89.25 98 SER A N 1
ATOM 754 C CA . SER A 1 98 ? -3.865 8.823 24.701 1.00 89.25 98 SER A CA 1
ATOM 755 C C . SER A 1 98 ? -2.636 8.232 23.998 1.00 89.25 98 SER A C 1
ATOM 757 O O . SER A 1 98 ? -1.531 8.756 24.163 1.00 89.25 98 SER A O 1
ATOM 759 N N . GLU A 1 99 ? -2.817 7.202 23.164 1.00 88.88 99 GLU A N 1
ATOM 760 C CA . GLU A 1 99 ? -1.732 6.586 22.404 1.00 88.88 99 GLU A CA 1
ATOM 761 C C . GLU A 1 99 ? -1.216 7.480 21.270 1.00 88.88 99 GLU A C 1
ATOM 763 O O . GLU A 1 99 ? -1.935 8.279 20.658 1.00 88.88 99 GLU A O 1
ATOM 768 N N . HIS A 1 100 ? 0.070 7.318 20.955 1.00 91.12 100 HIS A N 1
ATOM 769 C CA . HIS A 1 100 ? 0.684 8.025 19.843 1.00 91.12 100 HIS A CA 1
ATOM 770 C C . HIS A 1 100 ? 0.280 7.367 18.505 1.00 91.12 100 HIS A C 1
ATOM 772 O O . HIS A 1 100 ? 0.329 6.140 18.405 1.00 91.12 100 HIS A O 1
ATOM 778 N N . PRO A 1 101 ? -0.001 8.132 17.428 1.00 91.38 101 PRO A N 1
ATOM 779 C CA . PRO A 1 101 ? -0.424 7.576 16.133 1.00 91.38 101 PRO A CA 1
ATOM 780 C C . PRO A 1 101 ? 0.488 6.471 15.571 1.00 91.38 101 PRO A C 1
ATOM 782 O O . PRO A 1 101 ? 0.012 5.496 15.006 1.00 91.38 101 PRO A O 1
ATOM 785 N N . VAL A 1 102 ? 1.806 6.577 15.783 1.00 90.81 102 VAL A N 1
ATOM 786 C CA . VAL A 1 102 ? 2.785 5.532 15.400 1.00 90.81 102 VAL A CA 1
ATOM 787 C C . VAL A 1 102 ? 2.482 4.181 16.045 1.00 90.81 102 VAL A C 1
ATOM 789 O O . VAL A 1 102 ? 2.641 3.155 15.387 1.00 90.81 102 VAL A O 1
ATOM 792 N N . ASP A 1 103 ? 2.084 4.162 17.318 1.00 89.56 103 ASP A N 1
ATOM 793 C CA . ASP A 1 103 ? 1.794 2.915 18.029 1.00 89.56 103 ASP A CA 1
ATOM 794 C C . ASP A 1 103 ? 0.501 2.294 17.500 1.00 89.56 103 ASP A C 1
ATOM 796 O O . ASP A 1 103 ? 0.486 1.101 17.201 1.00 89.56 103 ASP A O 1
ATOM 800 N N . ILE A 1 104 ? -0.514 3.121 17.238 1.00 90.69 104 ILE A N 1
ATOM 801 C CA . ILE A 1 104 ? -1.781 2.701 16.624 1.00 90.69 104 ILE A CA 1
ATOM 802 C C . ILE A 1 104 ? -1.547 2.139 15.220 1.00 90.69 104 ILE A C 1
ATOM 804 O O . ILE A 1 104 ? -2.034 1.058 14.898 1.00 90.69 104 ILE A O 1
ATOM 808 N N . PHE A 1 105 ? -0.750 2.809 14.386 1.00 91.06 105 PHE A N 1
ATOM 809 C CA . PHE A 1 105 ? -0.434 2.319 13.041 1.00 91.06 105 PHE A CA 1
ATOM 810 C C . PHE A 1 105 ? 0.406 1.038 13.079 1.00 91.06 105 PHE A C 1
ATOM 812 O O . PHE A 1 105 ? 0.202 0.131 12.274 1.00 91.06 105 PHE A O 1
ATOM 819 N N . THR A 1 106 ? 1.312 0.918 14.051 1.00 90.12 106 THR A N 1
ATOM 820 C CA . THR A 1 106 ? 2.091 -0.306 14.291 1.00 90.12 106 THR A CA 1
ATOM 821 C C . THR A 1 106 ? 1.193 -1.460 14.736 1.00 90.12 106 THR A C 1
ATOM 823 O O . THR A 1 106 ? 1.362 -2.588 14.270 1.00 90.12 106 THR A O 1
ATOM 826 N N . ALA A 1 107 ? 0.237 -1.196 15.629 1.00 87.75 107 ALA A N 1
ATOM 827 C CA . ALA A 1 107 ? -0.744 -2.172 16.083 1.00 87.75 107 ALA A CA 1
ATOM 828 C C . ALA A 1 107 ? -1.650 -2.611 14.930 1.00 87.75 107 ALA A C 1
ATOM 830 O O . ALA A 1 107 ? -1.817 -3.810 14.721 1.00 87.75 107 ALA A O 1
ATOM 831 N N . PHE A 1 108 ? -2.152 -1.663 14.136 1.00 89.94 108 PHE A N 1
ATOM 832 C CA . PHE A 1 108 ? -2.944 -1.930 12.935 1.00 89.94 108 PHE A CA 1
ATOM 833 C C . PHE A 1 108 ? -2.194 -2.799 11.923 1.00 89.94 108 PHE A C 1
ATOM 835 O O . PHE A 1 108 ? -2.739 -3.792 11.449 1.00 89.94 108 PHE A O 1
ATOM 842 N N . MET A 1 109 ? -0.924 -2.505 11.648 1.00 89.94 109 MET A N 1
ATOM 843 C CA . MET A 1 109 ? -0.118 -3.342 10.756 1.00 89.94 109 MET A CA 1
ATOM 844 C C . MET A 1 109 ? 0.067 -4.750 11.312 1.00 89.94 109 MET A C 1
ATOM 846 O O . MET A 1 109 ? -0.142 -5.716 10.586 1.00 89.94 109 MET A O 1
ATOM 850 N N . ARG A 1 110 ? 0.393 -4.894 12.603 1.00 87.94 110 ARG A N 1
ATOM 851 C CA . ARG A 1 110 ? 0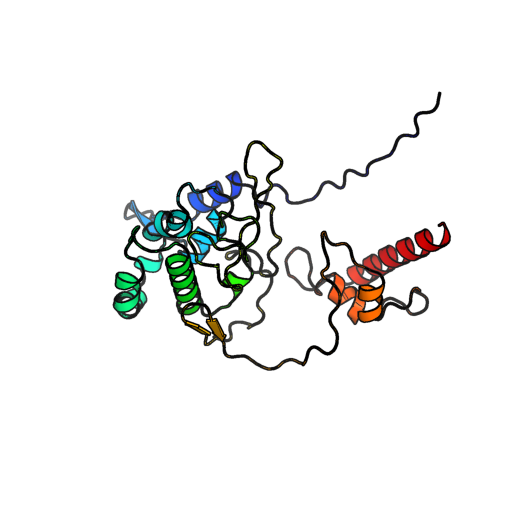.474 -6.214 13.249 1.00 87.94 110 ARG A CA 1
ATOM 852 C C . ARG A 1 110 ? -0.830 -6.994 13.079 1.00 87.94 110 ARG A C 1
ATOM 854 O O . ARG A 1 110 ? -0.797 -8.155 12.688 1.00 87.94 110 ARG A O 1
ATOM 861 N N . TYR A 1 111 ? -1.956 -6.332 13.318 1.00 86.50 111 TYR A N 1
ATOM 862 C CA . TYR A 1 111 ? -3.284 -6.908 13.169 1.00 86.50 111 TYR A CA 1
ATOM 863 C C . TYR A 1 111 ? -3.566 -7.394 11.744 1.00 86.50 111 TYR A C 1
ATOM 865 O O . TYR A 1 111 ? -4.017 -8.526 11.568 1.00 86.50 111 TYR A O 1
ATOM 873 N N . CYS A 1 112 ? -3.254 -6.578 10.732 1.00 86.81 112 CYS A N 1
ATOM 874 C CA . CYS A 1 112 ? -3.419 -6.969 9.332 1.00 86.81 112 CYS A CA 1
ATOM 875 C C . CYS A 1 112 ? -2.601 -8.228 9.031 1.00 86.81 112 CYS A C 1
ATOM 877 O O . CYS A 1 112 ? -3.156 -9.218 8.570 1.00 86.81 112 CYS A O 1
ATOM 879 N N . LEU A 1 113 ? -1.316 -8.250 9.399 1.00 86.19 113 LEU A N 1
ATOM 880 C CA . LEU A 1 113 ? -0.429 -9.389 9.132 1.00 86.19 113 LEU A CA 1
ATOM 881 C C . LEU A 1 113 ? -0.873 -10.684 9.828 1.00 86.19 113 LEU A C 1
ATOM 883 O O . LEU A 1 113 ? -0.764 -11.767 9.251 1.00 86.19 113 LEU A O 1
ATOM 887 N N . GLU A 1 114 ? -1.369 -10.597 11.063 1.00 83.12 114 GLU A N 1
ATOM 888 C CA . GLU A 1 114 ? -1.863 -11.759 11.812 1.00 83.12 114 GLU A CA 1
ATOM 889 C C . GLU A 1 114 ? -3.128 -12.356 11.182 1.00 83.12 114 GLU A C 1
ATOM 891 O O . GLU A 1 114 ? -3.291 -13.584 11.170 1.00 83.12 114 GLU A O 1
ATOM 896 N N . ARG A 1 115 ? -4.001 -11.493 10.645 1.00 80.50 115 ARG A N 1
ATOM 897 C CA . ARG A 1 115 ? -5.313 -11.866 10.108 1.00 80.50 115 ARG A CA 1
ATOM 898 C C . ARG A 1 115 ? -5.264 -12.269 8.636 1.00 80.50 115 ARG A C 1
ATOM 900 O O . ARG A 1 115 ? -5.778 -13.331 8.296 1.00 80.50 115 ARG A O 1
ATOM 907 N N . SER A 1 116 ? -4.645 -11.463 7.777 1.00 81.56 116 SER A N 1
ATOM 908 C CA . SER A 1 116 ? -4.562 -11.719 6.333 1.00 81.56 116 SER A CA 1
ATOM 909 C C . SER A 1 116 ? -3.457 -12.705 5.964 1.00 81.56 116 SER A C 1
ATOM 911 O O . SER A 1 116 ? -3.535 -13.352 4.920 1.00 81.56 116 SER A O 1
ATOM 913 N N . ARG A 1 117 ? -2.428 -12.842 6.818 1.00 82.25 117 ARG A N 1
ATOM 914 C CA . ARG A 1 117 ? -1.223 -13.652 6.556 1.00 82.25 117 ARG A CA 1
ATOM 915 C C . ARG A 1 117 ? -0.511 -13.262 5.249 1.00 82.25 117 ARG A C 1
ATOM 917 O O . ARG A 1 117 ? 0.206 -14.088 4.680 1.00 82.25 117 ARG A O 1
ATOM 924 N N . CYS A 1 118 ? -0.664 -12.012 4.797 1.00 83.06 118 CYS A N 1
ATOM 925 C CA . CYS A 1 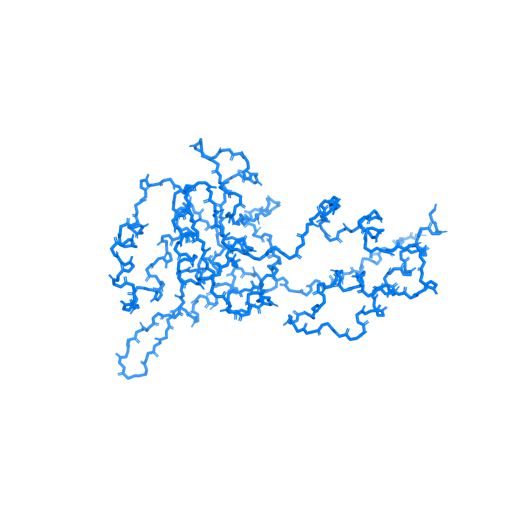118 ? 0.000 -11.441 3.620 1.00 83.06 118 CYS A CA 1
ATOM 926 C C . CYS A 1 118 ? 0.769 -10.151 3.966 1.00 83.06 118 CYS A C 1
ATOM 928 O O . CYS A 1 118 ? 0.589 -9.591 5.041 1.00 83.06 118 CYS A O 1
ATOM 930 N N . LEU A 1 119 ? 1.650 -9.689 3.067 1.00 86.69 119 LEU A N 1
ATOM 931 C CA . LEU A 1 119 ? 2.408 -8.427 3.210 1.00 86.69 119 LEU A CA 1
ATOM 932 C C . LEU A 1 119 ? 1.844 -7.293 2.351 1.00 86.69 119 LEU A C 1
ATOM 934 O O . LEU A 1 119 ? 2.463 -6.232 2.257 1.00 86.69 119 LEU A O 1
ATOM 938 N N . ASP A 1 120 ? 0.704 -7.512 1.701 1.00 84.19 120 ASP A N 1
ATOM 939 C CA . ASP A 1 120 ? 0.207 -6.626 0.647 1.00 84.19 120 ASP A CA 1
ATOM 940 C C . ASP A 1 120 ? -0.067 -5.215 1.183 1.00 84.19 120 ASP A C 1
ATOM 942 O O . ASP A 1 120 ? 0.251 -4.233 0.516 1.00 84.19 120 ASP A O 1
ATOM 946 N N . ILE A 1 121 ? -0.507 -5.107 2.441 1.00 84.94 121 ILE A N 1
ATOM 947 C CA . ILE A 1 121 ? -0.740 -3.841 3.150 1.00 84.94 121 ILE A CA 1
ATOM 948 C C . ILE A 1 121 ? 0.482 -2.899 3.189 1.00 84.94 121 ILE A C 1
ATOM 950 O O . ILE A 1 121 ? 0.321 -1.690 3.322 1.00 84.94 121 ILE A O 1
ATOM 954 N N . ILE A 1 122 ? 1.710 -3.411 3.032 1.00 87.06 122 ILE A N 1
ATOM 955 C CA . ILE A 1 122 ? 2.940 -2.590 2.979 1.00 87.06 122 ILE A CA 1
ATOM 956 C C . ILE A 1 122 ? 3.048 -1.826 1.655 1.00 87.06 122 ILE A C 1
ATOM 958 O O . ILE A 1 122 ? 3.646 -0.752 1.603 1.00 87.06 122 ILE A O 1
ATOM 962 N N . TYR A 1 123 ? 2.471 -2.375 0.586 1.00 80.62 123 TYR A N 1
ATOM 963 C CA . TYR A 1 123 ? 2.437 -1.767 -0.744 1.00 80.62 123 TYR A CA 1
ATOM 964 C C . TYR A 1 123 ? 1.226 -0.852 -0.949 1.00 80.62 123 TYR A C 1
ATOM 966 O O . TYR A 1 123 ? 1.079 -0.262 -2.019 1.00 80.62 123 TYR A O 1
ATOM 974 N N . ILE A 1 124 ? 0.358 -0.728 0.056 1.00 80.00 124 ILE A N 1
ATOM 975 C CA . ILE A 1 124 ? -0.806 0.152 0.020 1.00 80.00 124 ILE A CA 1
ATOM 976 C C . ILE A 1 124 ? -0.479 1.415 0.815 1.00 80.00 124 ILE A C 1
ATOM 978 O O . ILE A 1 124 ? -0.104 1.357 1.986 1.00 80.00 124 ILE A O 1
ATOM 982 N N . ALA A 1 125 ? -0.625 2.574 0.178 1.00 83.19 125 ALA A N 1
ATOM 983 C CA . ALA A 1 125 ? -0.536 3.859 0.852 1.00 83.19 125 ALA A CA 1
ATOM 984 C C . ALA A 1 125 ? -1.876 4.159 1.540 1.00 83.19 125 ALA A C 1
ATOM 986 O O . ALA A 1 125 ? -2.871 4.443 0.879 1.00 83.19 125 ALA A O 1
ATOM 987 N N . TRP A 1 126 ? -1.914 4.061 2.869 1.00 87.00 126 TRP A N 1
ATOM 988 C CA . TRP A 1 126 ? -3.149 4.236 3.644 1.00 87.00 126 TRP A CA 1
ATOM 989 C C . TRP A 1 126 ? -3.003 5.216 4.809 1.00 87.00 126 TRP A C 1
ATOM 991 O O . TRP A 1 126 ? -3.983 5.825 5.230 1.00 87.00 126 TRP A O 1
ATOM 1001 N N . ALA A 1 127 ? -1.792 5.397 5.339 1.00 88.19 127 ALA A N 1
ATOM 1002 C CA . ALA A 1 127 ? -1.572 6.250 6.496 1.00 88.19 127 ALA A CA 1
ATOM 1003 C C . ALA A 1 127 ? -1.387 7.708 6.066 1.00 88.19 127 ALA A C 1
ATOM 1005 O O . ALA A 1 127 ? -0.517 8.023 5.256 1.00 88.19 127 ALA A O 1
ATOM 1006 N N . MET A 1 128 ? -2.151 8.622 6.653 1.00 85.44 128 MET A N 1
ATOM 1007 C CA . MET A 1 128 ? -1.845 10.047 6.593 1.00 85.44 128 MET A CA 1
ATOM 1008 C C . MET A 1 128 ? -0.716 10.360 7.581 1.00 85.44 128 MET A C 1
ATOM 1010 O O . MET A 1 128 ? -0.687 9.843 8.701 1.00 85.44 128 MET A O 1
ATOM 1014 N N . TRP A 1 129 ? 0.217 11.221 7.171 1.00 85.75 129 TRP A N 1
ATOM 1015 C CA . TRP A 1 129 ? 1.306 11.685 8.024 1.00 85.75 129 TRP A CA 1
ATOM 1016 C C . TRP A 1 129 ? 1.478 13.209 7.901 1.00 85.75 129 TRP A C 1
ATOM 1018 O O . TRP A 1 129 ? 1.515 13.711 6.778 1.00 85.75 129 TRP A O 1
ATOM 1028 N N . PRO A 1 130 ? 1.599 13.969 9.011 1.00 77.12 130 PRO A N 1
ATOM 1029 C CA . PRO A 1 130 ? 1.573 15.441 8.985 1.00 77.12 130 PRO A CA 1
ATOM 1030 C C . PRO A 1 130 ? 2.712 16.079 8.193 1.00 77.12 130 PRO A C 1
ATOM 1032 O O . PRO A 1 130 ? 2.614 17.219 7.742 1.00 77.12 130 PRO A O 1
ATOM 1035 N N . THR A 1 131 ? 3.822 15.360 8.048 1.00 66.69 131 THR A N 1
ATOM 1036 C CA . THR A 1 131 ? 4.955 15.792 7.243 1.00 66.69 131 THR A CA 1
ATOM 1037 C C . THR A 1 131 ? 4.955 15.036 5.926 1.00 66.69 131 THR A C 1
ATOM 1039 O O . THR A 1 131 ? 4.982 13.810 5.897 1.00 66.69 131 THR A O 1
ATOM 1042 N N . SER A 1 132 ? 5.035 15.779 4.819 1.00 61.28 132 SER A N 1
ATOM 1043 C CA . SER A 1 132 ? 5.220 15.211 3.472 1.00 61.28 132 SER A CA 1
ATOM 1044 C C . SER A 1 132 ? 6.504 14.380 3.339 1.00 61.28 132 SER A C 1
ATOM 1046 O O . SER A 1 132 ? 6.697 13.697 2.342 1.00 61.28 132 SER A O 1
ATOM 1048 N N . GLN A 1 133 ? 7.389 14.447 4.338 1.00 67.81 133 GLN A N 1
ATOM 1049 C CA . GLN A 1 133 ? 8.563 13.600 4.480 1.00 67.81 133 GLN A CA 1
ATOM 1050 C C . GLN A 1 133 ? 8.405 12.705 5.714 1.00 67.81 133 GLN A C 1
ATOM 1052 O O . GLN A 1 133 ? 8.303 13.198 6.843 1.00 67.81 133 GLN A O 1
ATOM 1057 N N . ARG A 1 134 ? 8.424 11.386 5.486 1.00 74.94 134 ARG A N 1
ATOM 1058 C CA . ARG A 1 134 ? 8.368 10.336 6.520 1.00 74.94 134 ARG A CA 1
ATOM 1059 C C . ARG A 1 134 ? 9.480 10.475 7.564 1.00 74.94 134 ARG A C 1
ATOM 1061 O O . ARG A 1 134 ? 9.252 10.207 8.741 1.00 74.94 134 ARG A O 1
ATOM 1068 N N . ASP A 1 135 ? 10.665 10.893 7.125 1.00 77.75 135 ASP A N 1
ATOM 1069 C CA . ASP A 1 135 ? 11.861 10.962 7.969 1.00 77.75 135 ASP A CA 1
ATOM 1070 C C . ASP A 1 135 ? 11.826 12.132 8.959 1.00 77.75 135 ASP A C 1
ATOM 1072 O O . ASP A 1 135 ? 12.594 12.153 9.922 1.00 77.75 135 ASP A O 1
ATOM 1076 N N . ILE A 1 136 ? 10.913 13.092 8.765 1.00 79.81 136 ILE A N 1
ATOM 1077 C CA . ILE A 1 136 ? 10.721 14.179 9.720 1.00 79.81 136 ILE A CA 1
ATOM 1078 C C . ILE A 1 136 ? 9.912 13.648 10.917 1.00 79.81 136 ILE A C 1
ATOM 1080 O O . ILE A 1 136 ? 8.792 13.161 10.737 1.00 79.81 136 ILE A O 1
ATOM 1084 N N . PRO A 1 137 ? 10.433 13.766 12.154 1.00 85.12 137 PRO A N 1
ATOM 1085 C CA . PRO A 1 137 ? 9.712 13.330 13.341 1.00 85.12 137 PRO A CA 1
ATOM 1086 C C . PRO A 1 137 ? 8.444 14.161 13.571 1.00 85.12 137 PRO A C 1
ATOM 1088 O O . PRO A 1 137 ? 8.507 15.385 13.685 1.00 85.12 137 PRO A O 1
ATOM 1091 N N . TYR A 1 138 ? 7.309 13.492 13.757 1.00 85.62 138 TYR A N 1
ATOM 1092 C CA . TYR A 1 138 ? 6.093 14.093 14.304 1.00 85.62 138 TYR A CA 1
ATOM 1093 C C . TYR A 1 138 ? 6.038 13.804 15.802 1.00 85.62 138 TYR A C 1
ATOM 1095 O O . TYR A 1 138 ? 6.189 12.657 16.216 1.00 85.62 138 TYR A O 1
ATOM 1103 N N . GLN A 1 139 ? 5.894 14.844 16.629 1.00 88.50 139 GLN A N 1
ATOM 1104 C CA . GLN A 1 139 ? 5.905 14.716 18.095 1.00 88.50 139 GLN A CA 1
ATOM 1105 C C . GLN A 1 139 ? 7.074 13.851 18.624 1.00 88.50 139 GLN A C 1
ATOM 1107 O O . GLN A 1 139 ? 6.921 13.048 19.541 1.00 88.50 139 GLN A O 1
ATOM 1112 N N . LYS A 1 140 ? 8.275 14.035 18.051 1.00 88.88 140 LYS A N 1
ATOM 1113 C CA . LYS A 1 140 ? 9.516 13.294 18.373 1.00 88.88 140 LYS A CA 1
ATOM 1114 C C . LYS A 1 140 ? 9.534 11.814 17.963 1.00 88.88 140 LYS A C 1
ATOM 1116 O O . LYS A 1 140 ? 10.473 11.111 18.332 1.00 88.88 140 LYS A O 1
ATOM 1121 N N . ARG A 1 141 ? 8.558 11.327 17.193 1.00 88.94 141 ARG A N 1
ATOM 1122 C CA . ARG A 1 141 ? 8.555 9.957 16.663 1.00 88.94 141 ARG A CA 1
ATOM 1123 C C . ARG A 1 141 ? 8.509 9.958 15.145 1.00 88.94 141 ARG A C 1
ATOM 1125 O O . ARG A 1 141 ? 7.819 10.760 14.524 1.00 88.94 141 ARG A O 1
ATOM 1132 N N . THR A 1 142 ? 9.266 9.047 14.555 1.00 89.62 142 THR A N 1
ATOM 1133 C CA . THR A 1 142 ? 9.273 8.803 13.115 1.00 89.62 142 THR A CA 1
ATOM 1134 C C . THR A 1 142 ? 8.405 7.599 12.796 1.00 89.62 142 THR A C 1
ATOM 1136 O O . THR A 1 142 ? 8.229 6.697 13.624 1.00 89.62 142 THR A O 1
ATOM 1139 N N . LEU A 1 143 ? 7.840 7.602 11.593 1.00 89.19 143 LEU A N 1
ATOM 1140 C CA . LEU A 1 143 ? 7.023 6.499 11.126 1.00 89.19 143 LEU A CA 1
ATOM 1141 C C . LEU A 1 143 ? 7.920 5.398 10.529 1.00 89.19 143 LEU A C 1
ATOM 1143 O O . LEU A 1 143 ? 8.784 5.708 9.704 1.00 89.19 143 LEU A O 1
ATOM 1147 N N . PRO A 1 144 ? 7.739 4.122 10.915 1.00 90.25 144 PRO A N 1
ATOM 1148 C CA . PRO A 1 144 ? 8.438 3.003 10.294 1.00 90.25 144 PRO A CA 1
ATOM 1149 C C . PRO A 1 144 ? 8.286 2.954 8.767 1.00 90.25 144 PRO A C 1
ATOM 1151 O O . PRO A 1 144 ? 7.240 3.292 8.212 1.00 90.25 144 PRO A O 1
ATOM 1154 N N . SER A 1 145 ? 9.324 2.476 8.077 1.00 88.06 145 SER A N 1
ATOM 1155 C CA . SER A 1 145 ? 9.379 2.484 6.608 1.00 88.06 145 SER A CA 1
ATOM 1156 C C . SER A 1 145 ? 8.374 1.549 5.925 1.00 88.06 145 SER A C 1
ATOM 1158 O O . SER A 1 145 ? 8.033 1.757 4.761 1.00 88.06 145 SER A O 1
ATOM 1160 N N . TRP A 1 146 ? 7.888 0.542 6.648 1.00 89.75 146 TRP A N 1
ATOM 1161 C CA . TRP A 1 146 ? 6.904 -0.439 6.186 1.00 89.75 146 TRP A CA 1
ATOM 1162 C C . TRP A 1 146 ? 5.4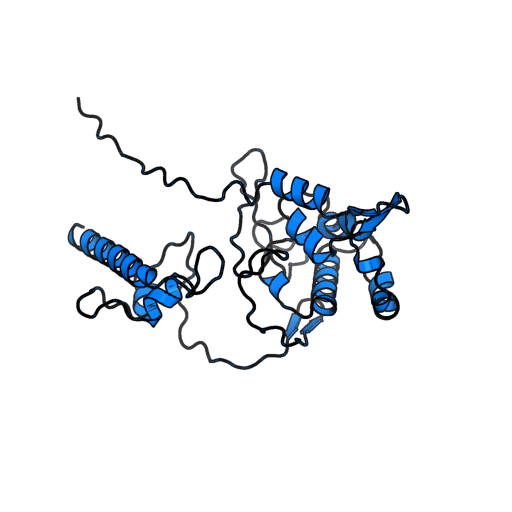45 0.025 6.346 1.00 89.75 146 TRP A C 1
ATOM 1164 O O . TRP A 1 146 ? 4.534 -0.741 6.048 1.00 89.75 146 TRP A O 1
ATOM 1174 N N . ILE A 1 147 ? 5.202 1.262 6.799 1.00 89.62 147 ILE A N 1
ATOM 1175 C CA . ILE A 1 147 ? 3.862 1.871 6.823 1.00 89.62 147 ILE A CA 1
ATOM 1176 C C . ILE A 1 147 ? 3.705 2.767 5.596 1.00 89.62 147 ILE A C 1
ATOM 1178 O O . ILE A 1 147 ? 4.374 3.799 5.500 1.00 89.62 147 ILE A O 1
ATOM 1182 N N . GLY A 1 148 ? 2.837 2.388 4.659 1.00 85.81 148 GLY A N 1
ATOM 1183 C CA . GLY A 1 148 ? 2.577 3.156 3.441 1.00 85.81 148 GLY A CA 1
ATOM 1184 C C . GLY A 1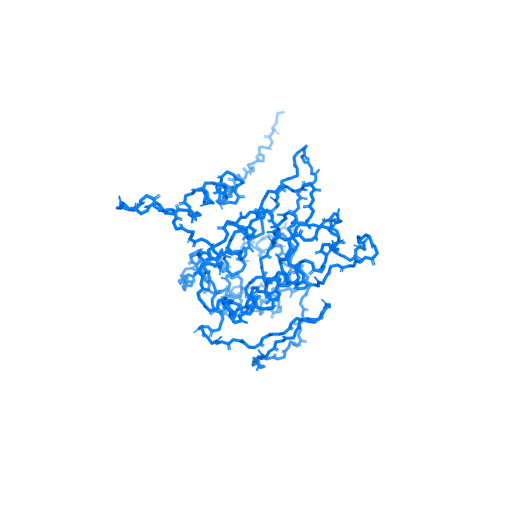 148 ? 1.932 4.509 3.744 1.00 85.81 148 GLY A C 1
ATOM 1185 O O . GLY A 1 148 ? 0.822 4.561 4.272 1.00 85.81 148 GLY A O 1
ATOM 1186 N N . VAL A 1 149 ? 2.628 5.601 3.407 1.00 85.25 149 VAL A N 1
ATOM 1187 C CA . VAL A 1 149 ? 2.141 6.971 3.620 1.00 85.25 149 VAL A CA 1
ATOM 1188 C C . VAL A 1 149 ? 1.419 7.451 2.367 1.00 85.25 149 VAL A C 1
ATOM 1190 O O . VAL A 1 149 ? 2.013 7.500 1.293 1.00 85.25 149 VAL A O 1
ATOM 1193 N N . ALA A 1 150 ? 0.152 7.816 2.524 1.00 78.94 150 ALA A N 1
ATOM 1194 C CA . ALA A 1 150 ? -0.663 8.472 1.514 1.00 78.94 150 ALA A CA 1
ATOM 1195 C C . ALA A 1 150 ? -0.112 9.879 1.220 1.00 78.94 150 ALA A C 1
ATOM 1197 O O . ALA A 1 150 ? 0.109 10.673 2.139 1.00 78.94 150 ALA A O 1
ATOM 1198 N N . VAL A 1 151 ? 0.135 10.186 -0.056 1.00 71.62 151 VAL A N 1
ATOM 1199 C CA . VAL A 1 151 ? 0.660 11.491 -0.486 1.00 71.62 151 VAL A CA 1
ATOM 1200 C C . VAL A 1 151 ? -0.498 12.371 -0.926 1.00 71.62 151 VAL A C 1
ATOM 1202 O O . VAL A 1 151 ? -1.271 11.977 -1.787 1.00 71.62 151 VAL A O 1
ATOM 1205 N N . TYR A 1 152 ? -0.593 13.579 -0.376 1.00 68.12 152 TYR A N 1
ATOM 1206 C CA . TYR A 1 152 ? -1.617 14.553 -0.745 1.00 68.12 152 TYR A CA 1
ATOM 1207 C C . TYR A 1 152 ? -0.972 15.732 -1.481 1.00 68.12 152 TYR A C 1
ATOM 1209 O O . TYR A 1 152 ? 0.028 16.292 -1.019 1.00 68.12 152 TYR A O 1
ATOM 1217 N N . ALA A 1 153 ? -1.522 16.097 -2.637 1.00 60.38 153 ALA A N 1
ATOM 1218 C CA . ALA A 1 153 ? -1.125 17.268 -3.401 1.00 60.38 153 ALA A CA 1
ATOM 1219 C C . ALA A 1 153 ? -1.424 18.536 -2.590 1.00 60.38 153 ALA A C 1
ATOM 1221 O O . ALA A 1 153 ? -2.536 18.732 -2.100 1.00 60.38 153 ALA A O 1
ATOM 1222 N N . LYS A 1 154 ? -0.410 19.397 -2.453 1.00 57.41 154 LYS A N 1
ATOM 1223 C CA . LYS A 1 154 ? -0.497 20.670 -1.718 1.00 57.41 154 LYS A CA 1
ATOM 1224 C C . LYS A 1 154 ? -0.999 21.842 -2.563 1.00 57.41 154 LYS A C 1
ATOM 1226 O O . LYS A 1 154 ? -1.263 22.904 -2.011 1.00 57.41 154 LYS A O 1
ATOM 1231 N N . ASP A 1 155 ? -1.094 21.666 -3.880 1.00 48.84 155 ASP A N 1
ATOM 1232 C CA . ASP A 1 155 ? -1.279 22.772 -4.829 1.00 48.84 155 ASP A CA 1
ATOM 1233 C C . ASP A 1 155 ? -2.736 23.219 -5.016 1.00 48.84 155 ASP A C 1
ATOM 1235 O O . ASP A 1 155 ? -3.000 24.210 -5.698 1.00 48.84 155 ASP A O 1
ATOM 1239 N N . THR A 1 156 ? -3.694 22.552 -4.377 1.00 44.34 156 THR A N 1
ATOM 1240 C CA . THR A 1 156 ? -5.103 22.955 -4.385 1.00 44.34 156 THR A CA 1
ATOM 1241 C C . THR A 1 156 ? -5.584 23.273 -2.976 1.00 44.34 156 THR A C 1
ATOM 1243 O O . THR A 1 156 ? -5.109 22.702 -2.002 1.00 44.34 156 THR A O 1
ATOM 1246 N N . ALA A 1 157 ? -6.568 24.173 -2.857 1.00 45.94 157 ALA A N 1
ATOM 1247 C CA . ALA A 1 157 ? -7.231 24.491 -1.584 1.00 45.94 157 ALA A CA 1
ATOM 1248 C C . ALA A 1 157 ? -7.839 23.254 -0.883 1.00 45.94 157 ALA A C 1
ATOM 1250 O O . ALA A 1 157 ? -8.214 23.323 0.285 1.00 45.94 157 ALA A O 1
ATOM 1251 N N . GLU A 1 158 ? -7.913 22.128 -1.594 1.00 53.78 158 GLU A N 1
ATOM 1252 C CA . GLU A 1 158 ? -8.218 20.810 -1.069 1.00 53.78 158 GLU A CA 1
ATOM 1253 C C . GLU A 1 158 ? -6.976 19.913 -1.168 1.00 53.78 158 GLU A C 1
ATOM 1255 O O . GLU A 1 158 ? -6.413 19.754 -2.251 1.00 53.78 158 GLU A O 1
ATOM 1260 N N . GLU A 1 159 ? -6.578 19.296 -0.053 1.00 57.03 159 GLU A N 1
ATOM 1261 C CA . GLU A 1 159 ? -5.560 18.240 -0.010 1.00 57.03 159 GLU A CA 1
ATOM 1262 C C . GLU A 1 159 ? -6.061 17.017 -0.794 1.00 57.03 159 GLU A C 1
ATOM 1264 O O . GLU A 1 159 ? -6.798 16.174 -0.275 1.00 57.03 159 GLU A O 1
ATOM 1269 N N . GLN A 1 160 ? -5.735 16.930 -2.082 1.00 57.06 160 GLN A N 1
ATOM 1270 C CA . GLN A 1 160 ? -6.158 15.815 -2.925 1.00 57.06 160 GLN A CA 1
ATOM 1271 C C . GLN A 1 160 ? -5.139 14.682 -2.817 1.00 57.06 160 GLN A C 1
ATOM 1273 O O . GLN A 1 160 ? -3.958 14.904 -3.067 1.00 57.06 160 GLN A O 1
ATOM 1278 N N . LEU A 1 161 ? -5.577 13.473 -2.449 1.00 64.25 161 LEU A N 1
ATOM 1279 C CA . LEU A 1 161 ? -4.718 12.289 -2.499 1.00 64.25 161 LEU A CA 1
ATOM 1280 C C . LEU A 1 161 ? -4.172 12.151 -3.926 1.00 64.25 161 LEU A C 1
ATOM 1282 O O . LEU A 1 161 ? -4.949 12.165 -4.879 1.00 64.25 161 LEU A O 1
ATOM 1286 N N . ILE A 1 162 ? -2.856 12.034 -4.063 1.00 63.44 162 ILE A N 1
ATOM 1287 C CA . ILE A 1 162 ? -2.220 11.625 -5.309 1.00 63.44 162 ILE A CA 1
ATOM 1288 C C . ILE A 1 162 ? -2.456 10.120 -5.411 1.00 63.44 162 ILE A C 1
ATOM 1290 O O . ILE A 1 162 ? -1.934 9.389 -4.562 1.00 63.44 162 ILE A O 1
ATOM 1294 N N . PRO A 1 163 ? -3.253 9.651 -6.387 1.00 57.59 163 PRO A N 1
ATOM 1295 C CA . PRO A 1 163 ? -3.477 8.228 -6.568 1.00 57.59 163 PRO A CA 1
ATOM 1296 C C . PRO A 1 163 ? -2.131 7.535 -6.758 1.00 57.59 163 PRO A C 1
ATOM 1298 O O . PRO A 1 163 ? -1.382 7.849 -7.682 1.00 57.59 163 PRO A O 1
ATOM 1301 N N . THR A 1 164 ? -1.779 6.645 -5.837 1.00 57.47 164 THR A N 1
ATOM 1302 C CA . THR A 1 164 ? -0.607 5.791 -6.004 1.00 57.47 164 THR A CA 1
ATOM 1303 C C . THR A 1 164 ? -1.091 4.478 -6.581 1.00 57.47 164 THR A C 1
ATOM 1305 O O . THR A 1 164 ? -1.761 3.725 -5.870 1.00 57.47 164 THR A O 1
ATOM 1308 N N . ASP A 1 165 ? -0.737 4.197 -7.835 1.00 59.41 165 ASP A N 1
ATOM 1309 C CA . ASP A 1 165 ? -0.963 2.886 -8.441 1.00 59.41 165 ASP A CA 1
ATOM 1310 C C . ASP A 1 165 ? -0.380 1.801 -7.527 1.00 59.41 165 ASP A C 1
ATOM 1312 O O . ASP A 1 165 ? 0.837 1.694 -7.334 1.00 59.41 165 ASP A O 1
ATOM 1316 N N . SER A 1 166 ? -1.256 1.001 -6.918 1.00 64.44 166 SER A N 1
ATOM 1317 C CA . SER A 1 166 ? -0.814 -0.087 -6.056 1.00 64.44 166 SER A CA 1
ATOM 1318 C C . SER A 1 166 ? -0.360 -1.265 -6.912 1.00 64.44 166 SER A C 1
ATOM 1320 O O . SER A 1 166 ? -1.146 -1.846 -7.660 1.00 64.44 166 SER A O 1
ATOM 1322 N N . LEU A 1 167 ? 0.901 -1.680 -6.754 1.00 66.31 167 LEU A N 1
ATOM 1323 C CA . LEU A 1 167 ? 1.457 -2.864 -7.428 1.00 66.31 167 LEU A CA 1
ATOM 1324 C C . LEU A 1 167 ? 0.669 -4.149 -7.131 1.00 66.31 167 LEU A C 1
ATOM 1326 O O . LEU A 1 167 ? 0.670 -5.080 -7.938 1.00 66.31 167 LEU A O 1
ATOM 1330 N N . VAL A 1 168 ? 0.030 -4.210 -5.962 1.00 68.94 168 VAL A N 1
ATOM 1331 C CA . VAL A 1 168 ? -0.787 -5.348 -5.528 1.00 68.94 168 VAL A CA 1
ATOM 1332 C C . VAL A 1 168 ? -2.255 -5.204 -5.926 1.00 68.94 168 VAL A C 1
ATOM 1334 O O . VAL A 1 168 ? -2.987 -6.186 -5.841 1.00 68.94 168 VAL A O 1
ATOM 1337 N N . GLY A 1 169 ? -2.670 -4.048 -6.452 1.00 69.56 169 GLY A N 1
ATOM 1338 C CA . GLY A 1 169 ? -4.069 -3.704 -6.695 1.00 69.56 169 GLY A CA 1
ATOM 1339 C C . GLY A 1 169 ? -4.795 -3.267 -5.421 1.00 69.56 169 GLY A C 1
ATOM 1340 O O . GLY A 1 169 ? -4.175 -2.947 -4.408 1.00 69.56 169 GLY A O 1
ATOM 1341 N N . THR A 1 170 ? -6.125 -3.252 -5.463 1.00 66.44 170 THR A N 1
ATOM 1342 C CA . THR A 1 170 ? -6.938 -3.016 -4.262 1.00 66.44 170 THR A CA 1
ATOM 1343 C C . THR A 1 170 ? -7.150 -4.328 -3.510 1.00 66.44 170 THR A C 1
ATOM 1345 O O . THR A 1 170 ? -7.037 -5.413 -4.079 1.00 66.44 170 THR A O 1
ATOM 1348 N N . ILE A 1 171 ? -7.517 -4.260 -2.229 1.00 62.72 171 ILE A N 1
ATOM 1349 C CA . ILE A 1 171 ? -7.776 -5.465 -1.415 1.00 62.72 171 ILE A CA 1
ATOM 1350 C C . ILE A 1 171 ? -8.878 -6.347 -2.029 1.00 62.72 171 ILE A C 1
ATOM 1352 O O . ILE A 1 171 ? -8.856 -7.567 -1.883 1.00 62.72 171 ILE A O 1
ATOM 1356 N N . GLN A 1 172 ? -9.826 -5.749 -2.755 1.00 57.22 172 GLN A N 1
ATOM 1357 C CA . GLN A 1 172 ? -10.880 -6.480 -3.462 1.00 57.22 172 GLN A CA 1
ATOM 1358 C C . GLN A 1 172 ? -10.437 -7.009 -4.832 1.00 57.22 172 GLN A C 1
ATOM 1360 O O . GLN A 1 172 ? -10.930 -8.043 -5.284 1.00 57.22 172 GLN A O 1
ATOM 1365 N N . HIS A 1 173 ? -9.492 -6.327 -5.479 1.00 64.94 173 HIS A N 1
ATOM 1366 C CA . HIS A 1 173 ? -8.968 -6.668 -6.795 1.00 64.94 173 HIS A CA 1
ATOM 1367 C C . HIS A 1 173 ? -7.444 -6.770 -6.744 1.00 64.94 173 HIS A C 1
ATOM 1369 O O . HIS A 1 173 ? -6.727 -5.888 -7.218 1.00 64.94 173 HIS A O 1
ATOM 1375 N N . SER A 1 174 ? -6.952 -7.874 -6.171 1.00 68.19 174 SER A N 1
ATOM 1376 C CA . SER A 1 174 ? -5.521 -8.171 -6.174 1.00 68.19 174 SER A CA 1
ATOM 1377 C C . SER A 1 174 ? -5.044 -8.419 -7.606 1.00 68.19 174 SER A C 1
ATOM 1379 O O . SER A 1 174 ? -5.450 -9.383 -8.261 1.00 68.19 174 SER A O 1
ATOM 1381 N N . LEU A 1 175 ? -4.162 -7.551 -8.094 1.00 69.56 175 LEU A N 1
ATOM 1382 C CA . LEU A 1 175 ? -3.516 -7.680 -9.404 1.00 69.56 175 LEU A CA 1
ATOM 1383 C C . LEU A 1 175 ? -2.303 -8.617 -9.346 1.00 69.56 175 LEU A C 1
ATOM 1385 O O . LEU A 1 175 ? -1.809 -9.102 -10.373 1.00 69.56 175 LEU A O 1
ATOM 1389 N N . TYR A 1 176 ? -1.803 -8.873 -8.137 1.00 71.06 176 TYR A N 1
ATOM 1390 C CA . TYR A 1 176 ? -0.574 -9.608 -7.913 1.00 71.06 176 TYR A CA 1
ATOM 1391 C C . TYR A 1 176 ? -0.621 -10.405 -6.607 1.00 71.06 176 TYR A C 1
ATOM 1393 O O . TYR A 1 176 ? -0.690 -9.845 -5.523 1.00 71.06 176 TYR A O 1
ATOM 1401 N N . ASN A 1 177 ? -0.498 -11.729 -6.725 1.00 74.19 177 ASN A N 1
ATOM 1402 C CA . ASN A 1 177 ? -0.347 -12.643 -5.595 1.00 74.19 177 ASN A CA 1
ATOM 1403 C C . ASN A 1 177 ? 0.980 -13.407 -5.732 1.00 74.19 177 ASN A C 1
ATOM 1405 O O . ASN A 1 177 ? 1.052 -14.445 -6.401 1.00 74.19 177 ASN A O 1
ATOM 1409 N N . ALA A 1 178 ? 2.042 -12.867 -5.125 1.00 70.69 178 ALA A N 1
ATOM 1410 C CA . ALA A 1 178 ? 3.383 -13.455 -5.169 1.00 70.69 178 ALA A CA 1
ATOM 1411 C C . ALA A 1 178 ? 3.445 -14.816 -4.467 1.00 70.69 178 ALA A C 1
ATOM 1413 O O . ALA A 1 178 ? 4.121 -15.732 -4.938 1.00 70.69 178 ALA A O 1
ATOM 1414 N N . SER A 1 179 ? 2.745 -14.938 -3.335 1.00 73.50 179 SER A N 1
ATOM 1415 C CA . SER A 1 179 ? 2.797 -16.122 -2.479 1.00 73.50 179 SER A CA 1
ATOM 1416 C C . SER A 1 179 ? 1.971 -17.278 -3.031 1.00 73.50 179 SER A C 1
ATOM 1418 O O . SER A 1 179 ? 2.152 -18.410 -2.595 1.00 73.50 179 SER A O 1
ATOM 1420 N N . LYS A 1 180 ? 1.052 -17.022 -3.973 1.00 74.81 180 LYS A N 1
ATOM 1421 C CA . LYS A 1 180 ? 0.037 -17.985 -4.433 1.00 74.81 180 LYS A CA 1
ATOM 1422 C C . LYS A 1 180 ? -0.722 -18.638 -3.269 1.00 74.81 180 LYS A C 1
ATOM 1424 O O . LYS A 1 180 ? -1.071 -19.813 -3.339 1.00 74.81 180 LYS A O 1
ATOM 1429 N N . GLY A 1 181 ? -0.956 -17.881 -2.196 1.00 74.62 181 GLY A N 1
ATOM 1430 C CA . GLY A 1 181 ? -1.639 -18.371 -0.995 1.00 74.62 181 GLY A CA 1
ATOM 1431 C C . GLY A 1 181 ? -0.755 -19.167 -0.032 1.00 74.62 181 GLY A C 1
ATOM 1432 O O . GLY A 1 181 ? -1.274 -19.762 0.909 1.00 74.62 181 GLY A O 1
ATOM 1433 N N . ILE A 1 182 ? 0.568 -19.187 -0.228 1.00 79.62 182 ILE A N 1
ATOM 1434 C CA . ILE A 1 182 ? 1.494 -19.684 0.794 1.00 79.62 182 ILE A CA 1
ATOM 1435 C C . ILE A 1 182 ? 1.412 -18.749 2.001 1.00 79.62 182 ILE A C 1
ATOM 1437 O O . ILE A 1 182 ? 1.670 -17.550 1.885 1.00 79.62 182 ILE A O 1
ATOM 1441 N N . SER A 1 183 ? 1.053 -19.316 3.154 1.00 79.00 183 SER A N 1
ATOM 1442 C CA . SER A 1 183 ? 0.996 -18.580 4.414 1.00 79.00 183 SER A CA 1
ATOM 1443 C C . SER A 1 183 ? 2.379 -18.071 4.794 1.00 79.00 183 SER A C 1
ATOM 1445 O O . SER A 1 183 ? 3.362 -18.811 4.751 1.00 79.00 183 SER A O 1
ATOM 1447 N N . MET A 1 184 ? 2.428 -16.822 5.233 1.00 81.62 184 MET A N 1
ATOM 1448 C CA . MET A 1 184 ? 3.639 -16.194 5.732 1.00 81.62 184 MET A CA 1
ATOM 1449 C C . MET A 1 184 ? 3.646 -16.154 7.266 1.00 81.62 184 MET A C 1
ATOM 1451 O O . MET A 1 184 ? 2.607 -15.976 7.908 1.00 81.62 184 MET A O 1
ATOM 1455 N N . ASN A 1 185 ? 4.843 -16.255 7.845 1.00 83.25 185 ASN A N 1
ATOM 1456 C CA . ASN A 1 185 ? 5.117 -15.817 9.207 1.00 83.25 185 ASN A CA 1
ATOM 1457 C C . ASN A 1 185 ? 5.777 -14.435 9.169 1.00 83.25 185 ASN A C 1
ATOM 1459 O O . ASN A 1 185 ? 6.896 -14.296 8.675 1.00 83.25 185 ASN A O 1
ATOM 1463 N N . ALA A 1 186 ? 5.089 -13.423 9.692 1.00 85.25 186 ALA A N 1
ATOM 1464 C CA . ALA A 1 186 ? 5.675 -12.116 9.955 1.00 85.25 186 ALA A CA 1
ATOM 1465 C C . ALA A 1 186 ? 5.392 -11.679 11.385 1.00 85.25 186 ALA A C 1
ATOM 1467 O O . ALA A 1 186 ? 4.381 -12.043 11.982 1.00 85.25 186 ALA A O 1
ATOM 1468 N N . MET A 1 187 ? 6.302 -10.878 11.918 1.00 83.38 187 MET A N 1
ATOM 1469 C CA . MET A 1 187 ? 6.234 -10.316 13.252 1.00 83.38 187 MET A CA 1
ATOM 1470 C C . MET A 1 187 ? 6.606 -8.838 13.197 1.00 83.38 187 MET A C 1
ATOM 1472 O O . MET A 1 187 ? 7.600 -8.448 12.587 1.00 83.38 187 MET A O 1
ATOM 1476 N N . VAL A 1 188 ? 5.817 -8.013 13.883 1.00 83.75 188 VAL A N 1
ATOM 1477 C CA . VAL A 1 188 ? 6.071 -6.576 14.028 1.00 83.75 188 VAL A CA 1
ATOM 1478 C C . VAL A 1 188 ? 6.433 -6.269 15.473 1.00 83.75 188 VAL A C 1
ATOM 1480 O O . VAL A 1 188 ? 5.615 -6.440 16.385 1.00 83.75 188 VAL A O 1
ATOM 1483 N N . SER A 1 189 ? 7.636 -5.738 15.680 1.00 78.06 189 SER A N 1
ATOM 1484 C CA . SER A 1 189 ? 8.113 -5.266 16.980 1.00 78.06 189 SER A CA 1
ATOM 1485 C C . SER A 1 189 ? 8.542 -3.801 16.896 1.00 78.06 189 SER A C 1
ATOM 1487 O O . SER A 1 189 ? 9.551 -3.471 16.283 1.00 78.06 189 SER A O 1
ATOM 1489 N N . LYS A 1 190 ? 7.776 -2.903 17.531 1.00 76.75 190 LYS A N 1
ATOM 1490 C CA . LYS A 1 190 ? 8.027 -1.449 17.556 1.00 76.75 190 LYS A CA 1
ATOM 1491 C C . LYS A 1 190 ? 8.287 -0.873 16.151 1.00 76.75 190 LYS A C 1
ATOM 1493 O O . LYS A 1 190 ? 7.340 -0.587 15.437 1.00 76.75 190 LYS A O 1
ATOM 1498 N N . SER A 1 191 ? 9.551 -0.715 15.760 1.00 82.50 191 SER A N 1
ATOM 1499 C CA . SER A 1 191 ? 9.988 -0.158 14.474 1.00 82.50 191 SER A CA 1
ATOM 1500 C C . SER A 1 191 ? 10.430 -1.200 13.440 1.00 82.50 191 SER A C 1
ATOM 1502 O O . SER A 1 191 ? 10.709 -0.841 12.297 1.00 82.50 191 SER A O 1
ATOM 1504 N N . VAL A 1 192 ? 10.498 -2.480 13.805 1.00 87.75 192 VAL A N 1
ATOM 1505 C CA . VAL A 1 192 ? 11.026 -3.554 12.957 1.00 87.75 192 VAL A CA 1
ATOM 1506 C C . VAL A 1 192 ? 9.903 -4.492 12.537 1.00 87.75 192 VAL A C 1
ATOM 1508 O O . VAL A 1 192 ? 9.202 -5.057 13.379 1.00 87.75 192 VAL A O 1
ATOM 1511 N N . LEU A 1 193 ? 9.780 -4.683 11.226 1.00 89.94 193 LEU A N 1
ATOM 1512 C CA . LEU A 1 193 ? 9.019 -5.761 10.614 1.00 89.94 193 LEU A CA 1
ATOM 1513 C C . LEU A 1 193 ? 9.995 -6.875 10.225 1.00 89.94 193 LEU A C 1
ATOM 1515 O O . LEU A 1 193 ? 10.942 -6.637 9.477 1.00 89.94 193 LEU A O 1
ATOM 1519 N N . GLN A 1 194 ? 9.745 -8.081 10.717 1.00 90.50 194 GLN A N 1
ATOM 1520 C CA . GLN A 1 194 ? 10.476 -9.291 10.359 1.00 90.50 194 GLN A CA 1
ATOM 1521 C C . GLN A 1 194 ? 9.521 -10.257 9.660 1.00 90.50 194 GLN A C 1
ATOM 1523 O O . GLN A 1 194 ? 8.391 -10.427 10.110 1.00 90.50 194 GLN A O 1
ATOM 1528 N N . ALA A 1 195 ? 9.967 -10.896 8.582 1.00 88.19 195 ALA A N 1
ATOM 1529 C CA . ALA A 1 195 ? 9.192 -11.899 7.861 1.00 88.19 195 ALA A CA 1
ATOM 1530 C C . ALA A 1 195 ? 10.094 -13.038 7.379 1.00 88.19 195 ALA A C 1
ATOM 1532 O O . ALA A 1 195 ? 11.245 -12.802 7.001 1.00 88.19 195 ALA A O 1
ATOM 1533 N N . ASP A 1 196 ? 9.554 -14.253 7.376 1.00 86.19 196 ASP A N 1
ATOM 1534 C CA . ASP A 1 196 ? 10.199 -15.415 6.771 1.00 86.19 196 ASP A CA 1
ATOM 1535 C C . ASP A 1 196 ? 9.969 -15.410 5.255 1.00 86.19 196 ASP A C 1
ATOM 1537 O O . ASP A 1 196 ? 8.893 -15.052 4.768 1.00 86.19 196 ASP A O 1
ATOM 1541 N N . GLY A 1 197 ? 10.969 -15.837 4.487 1.00 82.69 197 GLY A N 1
ATOM 1542 C CA . GLY A 1 197 ? 10.879 -15.844 3.032 1.00 82.69 197 GLY A CA 1
ATOM 1543 C C . GLY A 1 197 ? 11.893 -16.761 2.365 1.00 82.69 197 GLY A C 1
ATOM 1544 O O . GLY A 1 197 ? 12.739 -17.379 3.010 1.00 82.69 197 GLY A O 1
ATOM 1545 N N . VAL A 1 198 ? 11.798 -16.841 1.039 1.00 82.94 198 VAL A N 1
ATOM 1546 C CA . VAL A 1 198 ? 12.736 -17.592 0.201 1.00 82.94 198 VAL A CA 1
ATOM 1547 C C . VAL A 1 198 ? 13.670 -16.608 -0.488 1.00 82.94 198 VAL A C 1
ATOM 1549 O O . VAL A 1 198 ? 13.217 -15.649 -1.114 1.00 82.94 198 VAL A O 1
ATOM 1552 N N . LEU A 1 199 ? 14.977 -16.861 -0.410 1.00 84.19 199 LEU A N 1
ATOM 1553 C CA . LEU A 1 199 ? 15.958 -16.107 -1.180 1.00 84.19 199 LEU A CA 1
ATOM 1554 C C . LEU A 1 199 ? 15.789 -16.443 -2.669 1.00 84.19 199 LEU A C 1
ATOM 1556 O O . LEU A 1 199 ? 16.228 -17.498 -3.122 1.00 84.19 199 LEU A O 1
ATOM 1560 N N . ILE A 1 200 ? 15.141 -15.553 -3.425 1.00 84.56 200 ILE A N 1
ATOM 1561 C CA . ILE A 1 200 ? 14.976 -15.717 -4.878 1.00 84.56 200 ILE A CA 1
ATOM 1562 C C . ILE A 1 200 ? 16.303 -15.439 -5.589 1.00 84.56 200 ILE A C 1
ATOM 1564 O O . ILE A 1 200 ? 16.714 -16.206 -6.457 1.00 84.56 200 ILE A O 1
ATOM 1568 N N . ASN A 1 201 ? 16.954 -14.321 -5.252 1.00 85.62 201 ASN A N 1
ATOM 1569 C CA . ASN A 1 201 ? 18.244 -13.923 -5.809 1.00 85.62 201 ASN A CA 1
ATOM 1570 C C . ASN A 1 201 ? 18.880 -12.789 -4.983 1.00 85.62 201 ASN A C 1
ATOM 1572 O O . ASN A 1 201 ? 18.223 -12.200 -4.124 1.00 85.62 201 ASN A O 1
ATOM 1576 N N . LEU A 1 202 ? 20.136 -12.457 -5.278 1.00 89.75 202 LEU A N 1
ATOM 1577 C CA . LEU A 1 202 ? 20.838 -11.294 -4.736 1.00 89.75 202 LEU A CA 1
ATOM 1578 C C . LEU A 1 202 ? 20.775 -10.124 -5.724 1.00 89.75 202 LEU A C 1
ATOM 1580 O O . LEU A 1 202 ? 20.940 -10.291 -6.935 1.00 89.75 202 LEU A O 1
ATOM 1584 N N . VAL A 1 203 ? 20.543 -8.919 -5.204 1.00 89.38 203 VAL A N 1
ATOM 1585 C CA . VAL A 1 203 ? 20.580 -7.695 -6.010 1.00 89.38 203 VAL A CA 1
ATOM 1586 C C . VAL A 1 203 ? 22.040 -7.331 -6.264 1.00 89.38 203 VAL A C 1
ATOM 1588 O O . VAL A 1 203 ? 22.757 -6.946 -5.347 1.00 89.38 203 VAL A O 1
ATOM 1591 N N . HIS A 1 204 ? 22.483 -7.471 -7.512 1.00 86.38 204 HIS A N 1
ATOM 1592 C CA . HIS A 1 204 ? 23.855 -7.139 -7.910 1.00 86.38 204 HIS A CA 1
ATOM 1593 C C . HIS A 1 204 ? 24.034 -5.674 -8.305 1.00 86.38 204 HIS A C 1
ATOM 1595 O O . HIS A 1 204 ? 25.105 -5.111 -8.106 1.00 86.38 204 HIS A O 1
ATOM 1601 N N . VAL A 1 205 ? 23.005 -5.077 -8.908 1.00 86.81 205 VAL A N 1
ATOM 1602 C CA . VAL A 1 205 ? 23.040 -3.712 -9.438 1.00 86.81 205 VAL A CA 1
ATOM 1603 C C . VAL A 1 205 ? 21.670 -3.081 -9.219 1.00 86.81 205 VAL A C 1
ATOM 1605 O O . VAL A 1 205 ? 20.649 -3.719 -9.484 1.00 86.81 205 VAL A O 1
ATOM 1608 N N . THR A 1 206 ? 21.658 -1.835 -8.761 1.00 90.00 206 THR A N 1
ATOM 1609 C CA . THR A 1 206 ? 20.469 -0.985 -8.629 1.00 90.00 206 THR A CA 1
ATOM 1610 C C . THR A 1 206 ? 20.582 0.193 -9.588 1.00 90.00 206 THR A C 1
ATOM 1612 O O . THR A 1 206 ? 21.686 0.676 -9.831 1.00 90.00 206 THR A O 1
ATOM 1615 N N . SER A 1 207 ? 19.456 0.628 -10.145 1.00 85.06 207 SER A N 1
ATOM 1616 C CA . SER A 1 207 ? 19.374 1.896 -10.871 1.00 85.06 207 SER A CA 1
ATOM 1617 C C . SER A 1 207 ? 19.031 3.031 -9.913 1.00 85.06 207 SER A C 1
ATOM 1619 O O . SER A 1 207 ? 18.691 2.783 -8.750 1.00 85.06 207 SER A O 1
ATOM 1621 N N . ASP A 1 208 ? 19.028 4.255 -10.430 1.00 82.38 208 ASP A N 1
ATOM 1622 C CA . ASP A 1 208 ? 18.354 5.361 -9.761 1.00 82.38 208 ASP A CA 1
ATOM 1623 C C . ASP A 1 208 ? 16.835 5.128 -9.697 1.00 82.38 208 ASP A C 1
ATOM 1625 O O . ASP A 1 208 ? 16.269 4.252 -10.372 1.00 82.38 208 ASP A O 1
ATOM 1629 N N . CYS A 1 209 ? 16.173 5.896 -8.831 1.00 77.06 209 CYS A N 1
ATOM 1630 C CA . CYS A 1 209 ? 14.726 5.842 -8.668 1.00 77.06 209 CYS A CA 1
ATOM 1631 C C . CYS A 1 209 ? 14.032 6.357 -9.935 1.00 77.06 209 CYS A C 1
ATOM 1633 O O . CYS A 1 209 ? 14.305 7.466 -10.390 1.00 77.06 209 CYS A O 1
ATOM 1635 N N . ILE A 1 210 ? 13.103 5.568 -10.475 1.00 76.94 210 ILE A N 1
ATOM 1636 C CA . ILE A 1 210 ? 12.236 5.992 -11.577 1.00 76.94 210 ILE A CA 1
ATOM 1637 C C . ILE A 1 210 ? 11.157 6.900 -10.985 1.00 76.94 210 ILE A C 1
ATOM 1639 O O . ILE A 1 210 ? 10.291 6.429 -10.248 1.00 76.94 210 ILE A O 1
ATOM 1643 N N . GLN A 1 211 ? 11.213 8.191 -11.302 1.00 67.25 211 GLN A N 1
ATOM 1644 C CA . GLN A 1 211 ? 10.210 9.180 -10.898 1.00 67.25 211 GLN A CA 1
ATOM 1645 C C . GLN A 1 211 ? 9.285 9.494 -12.075 1.00 67.25 211 GLN A C 1
ATOM 1647 O O . GLN A 1 211 ? 9.744 9.573 -13.212 1.00 67.25 211 GLN A O 1
ATOM 1652 N N . ASP A 1 212 ? 7.982 9.624 -11.813 1.00 63.72 212 ASP A N 1
ATOM 1653 C CA . ASP A 1 212 ? 6.949 9.979 -12.802 1.00 63.72 212 ASP A CA 1
ATOM 1654 C C . ASP A 1 212 ? 6.938 9.096 -14.067 1.00 63.72 212 ASP A C 1
ATOM 1656 O O . ASP A 1 212 ? 6.617 9.537 -15.170 1.00 63.72 212 ASP A O 1
ATOM 1660 N N . GLY A 1 213 ? 7.349 7.831 -13.928 1.00 70.88 213 GLY A N 1
ATOM 1661 C CA . GLY A 1 213 ? 7.474 6.900 -15.054 1.00 70.88 213 GLY A CA 1
ATOM 1662 C C . GLY A 1 213 ? 8.597 7.247 -16.043 1.00 70.88 213 GLY A C 1
ATOM 1663 O O . GLY A 1 213 ? 8.683 6.636 -17.111 1.00 70.88 213 GLY A O 1
ATOM 1664 N N . ILE A 1 214 ? 9.473 8.199 -15.710 1.00 80.00 214 ILE A N 1
ATOM 1665 C CA . ILE A 1 214 ? 10.604 8.605 -16.544 1.00 80.00 214 ILE A CA 1
ATOM 1666 C C . ILE A 1 214 ? 11.744 7.610 -16.356 1.00 80.00 214 ILE A C 1
ATOM 1668 O O . ILE A 1 214 ? 12.383 7.534 -15.308 1.00 80.00 214 ILE A O 1
ATOM 1672 N N . LEU A 1 215 ? 12.016 6.845 -17.408 1.00 82.00 215 LEU A N 1
ATOM 1673 C CA . LEU A 1 215 ? 13.080 5.855 -17.417 1.00 82.00 215 LEU A CA 1
ATOM 1674 C C . LEU A 1 215 ? 14.347 6.415 -18.069 1.00 82.00 215 LEU A C 1
ATOM 1676 O O . LEU A 1 215 ? 14.362 6.719 -19.263 1.00 82.00 215 LEU A O 1
ATOM 1680 N N . GLU A 1 216 ? 15.428 6.495 -17.299 1.00 84.38 216 GLU A N 1
ATOM 1681 C CA . GLU A 1 216 ? 16.715 6.966 -17.804 1.00 84.38 216 GLU A CA 1
ATOM 1682 C C . GLU A 1 216 ? 17.426 5.951 -18.717 1.00 84.38 216 GLU A C 1
ATOM 1684 O O . GLU A 1 216 ? 17.204 4.736 -18.664 1.00 84.38 216 GLU A O 1
ATOM 1689 N N . ASP A 1 217 ? 18.353 6.451 -19.545 1.00 83.56 217 ASP A N 1
ATOM 1690 C CA . ASP A 1 217 ? 19.144 5.634 -20.478 1.00 83.56 217 ASP A CA 1
ATOM 1691 C C . ASP A 1 217 ? 19.932 4.529 -19.758 1.00 83.56 217 ASP A C 1
ATOM 1693 O O . ASP A 1 217 ? 20.022 3.402 -20.250 1.00 83.56 217 ASP A O 1
ATOM 1697 N N . HIS A 1 218 ? 20.469 4.823 -18.571 1.00 85.62 218 HIS A N 1
ATOM 1698 C CA . HIS A 1 218 ? 21.228 3.853 -17.788 1.00 85.62 218 HIS A CA 1
ATOM 1699 C C . HIS A 1 218 ? 20.334 2.698 -17.290 1.00 85.62 218 HIS A C 1
ATOM 1701 O O . HIS A 1 218 ? 20.744 1.538 -17.374 1.00 85.62 218 HIS A O 1
ATOM 1707 N N . CYS A 1 219 ? 19.090 2.982 -16.880 1.00 87.50 219 CYS A N 1
ATOM 1708 C CA . CYS A 1 219 ? 18.101 1.971 -16.491 1.00 87.50 219 CYS A CA 1
ATOM 1709 C C . CYS A 1 219 ? 17.779 1.036 -17.663 1.00 87.50 219 CYS A C 1
ATOM 1711 O O . CYS A 1 219 ? 17.760 -0.187 -17.514 1.00 87.50 219 CYS A O 1
ATOM 1713 N N . LEU A 1 220 ? 17.580 1.600 -18.858 1.00 85.88 220 LEU A N 1
ATOM 1714 C CA . LEU A 1 220 ? 17.358 0.819 -20.076 1.00 85.88 220 LEU A CA 1
ATOM 1715 C C . LEU A 1 220 ? 18.547 -0.104 -20.373 1.00 85.88 220 LEU A C 1
ATOM 1717 O O . LEU A 1 220 ? 18.349 -1.289 -20.656 1.00 85.88 220 LEU A O 1
ATOM 1721 N N . ARG A 1 221 ? 19.785 0.396 -20.266 1.00 87.06 221 ARG A N 1
ATOM 1722 C CA . ARG A 1 221 ? 20.996 -0.420 -20.470 1.00 87.06 221 ARG A CA 1
ATOM 1723 C C . ARG A 1 221 ? 21.112 -1.555 -19.457 1.00 87.06 221 ARG A C 1
ATOM 1725 O O . ARG A 1 221 ? 21.459 -2.668 -19.846 1.00 87.06 221 ARG A O 1
ATOM 1732 N N . MET A 1 222 ? 20.765 -1.320 -18.190 1.00 87.62 222 MET A N 1
ATOM 1733 C CA . MET A 1 222 ? 20.714 -2.374 -17.163 1.00 87.62 222 MET A CA 1
ATOM 1734 C C . MET A 1 222 ? 19.727 -3.498 -17.513 1.00 87.62 222 MET A C 1
ATOM 1736 O O . MET A 1 222 ? 19.942 -4.663 -17.164 1.00 87.62 222 MET A O 1
ATOM 1740 N N . LEU A 1 223 ? 18.651 -3.164 -18.228 1.00 86.25 223 LEU A N 1
ATOM 1741 C CA . LEU A 1 223 ? 17.662 -4.119 -18.726 1.00 86.25 223 LEU A CA 1
ATOM 1742 C C . LEU A 1 223 ? 18.066 -4.803 -20.044 1.00 86.25 223 LEU A C 1
ATOM 1744 O O . LEU A 1 223 ? 17.313 -5.648 -20.527 1.00 86.25 223 LEU A O 1
ATOM 1748 N N . GLY A 1 224 ? 19.247 -4.489 -20.588 1.00 84.94 224 GLY A N 1
ATOM 1749 C CA . GLY A 1 224 ? 19.787 -5.079 -21.817 1.00 84.94 224 GLY A CA 1
ATOM 1750 C C . GLY A 1 224 ? 19.588 -4.225 -23.072 1.00 84.94 224 GLY A C 1
ATOM 1751 O O . GLY A 1 224 ? 19.903 -4.673 -24.173 1.00 84.94 224 GLY A O 1
ATOM 1752 N N . TRP A 1 225 ? 19.087 -2.991 -22.949 1.00 85.62 225 TRP A N 1
ATOM 1753 C CA . TRP A 1 225 ? 18.930 -2.103 -24.101 1.00 85.62 225 TRP A CA 1
ATOM 1754 C C . TRP A 1 225 ? 20.285 -1.659 -24.664 1.00 85.62 225 TRP A C 1
ATOM 1756 O O . TRP A 1 225 ? 21.134 -1.138 -23.942 1.00 85.62 225 TRP A O 1
ATOM 1766 N N . ARG A 1 226 ? 20.474 -1.828 -25.978 1.00 82.44 226 ARG A N 1
ATOM 1767 C CA . ARG A 1 226 ? 21.726 -1.488 -26.683 1.00 82.44 226 ARG A CA 1
ATOM 1768 C C . ARG A 1 226 ? 21.611 -0.267 -27.601 1.00 82.44 226 ARG A C 1
ATOM 1770 O O . ARG A 1 226 ? 22.537 -0.009 -28.361 1.00 82.44 226 ARG A O 1
ATOM 1777 N N . GLY A 1 227 ? 20.493 0.464 -27.555 1.00 75.56 227 GLY A N 1
ATOM 1778 C CA . GLY A 1 227 ? 20.260 1.627 -28.426 1.00 75.56 227 GLY A CA 1
ATOM 1779 C C . GLY A 1 227 ? 19.959 1.270 -29.883 1.00 75.56 227 GLY A C 1
ATOM 1780 O O . GLY A 1 227 ? 20.253 2.056 -30.775 1.00 75.56 227 GLY A O 1
ATOM 1781 N N . SER A 1 228 ? 19.482 0.049 -30.145 1.00 75.69 228 SER A N 1
ATOM 1782 C CA . SER A 1 228 ? 19.074 -0.370 -31.484 1.00 75.69 228 SER A CA 1
ATOM 1783 C C . SER A 1 228 ? 18.120 -1.559 -31.434 1.00 75.69 228 SER A C 1
ATOM 1785 O O . SER A 1 228 ? 18.314 -2.502 -30.665 1.00 75.69 228 SER A O 1
ATOM 1787 N N . LEU A 1 229 ? 17.133 -1.545 -32.331 1.00 74.19 229 LEU A N 1
ATOM 1788 C CA . LEU A 1 229 ? 16.193 -2.646 -32.573 1.00 74.19 229 LEU A CA 1
ATOM 1789 C C . LEU A 1 229 ? 16.707 -3.701 -33.556 1.00 74.19 229 LEU A C 1
ATOM 1791 O O . LEU A 1 229 ? 15.959 -4.616 -33.892 1.00 74.19 229 LEU A O 1
ATOM 1795 N N . ALA A 1 230 ? 17.958 -3.604 -34.019 1.00 70.81 230 ALA A N 1
ATOM 1796 C CA . ALA A 1 230 ? 18.516 -4.537 -35.002 1.00 70.81 230 ALA A CA 1
ATOM 1797 C C . ALA A 1 230 ? 18.394 -6.016 -34.581 1.00 70.81 230 ALA A C 1
ATOM 1799 O O . ALA A 1 230 ? 18.272 -6.886 -35.436 1.00 70.81 230 ALA A O 1
ATOM 1800 N N . ASN A 1 231 ? 18.369 -6.287 -33.271 1.00 67.81 231 ASN A N 1
ATOM 1801 C CA . ASN A 1 231 ? 18.271 -7.632 -32.699 1.00 67.81 231 ASN A CA 1
ATOM 1802 C C . ASN A 1 231 ? 16.922 -7.914 -32.010 1.00 67.81 231 ASN A C 1
ATOM 1804 O O . ASN A 1 231 ? 16.858 -8.806 -31.164 1.00 67.81 231 ASN A O 1
ATOM 1808 N N . ASP A 1 232 ? 15.859 -7.177 -32.368 1.00 75.62 232 ASP A N 1
ATOM 1809 C CA . ASP A 1 232 ? 14.549 -7.216 -31.694 1.00 75.62 232 ASP A CA 1
ATOM 1810 C C . ASP A 1 232 ? 14.648 -6.787 -30.208 1.00 75.62 232 ASP A C 1
ATOM 1812 O O . ASP A 1 232 ? 15.725 -6.528 -29.667 1.00 75.62 232 ASP A O 1
ATOM 1816 N N . VAL A 1 233 ? 13.514 -6.645 -29.524 1.00 82.31 233 VAL A N 1
ATOM 1817 C CA . VAL A 1 233 ? 13.486 -6.294 -28.098 1.00 82.31 233 VAL A CA 1
ATOM 1818 C C . VAL A 1 233 ? 13.724 -7.546 -27.260 1.00 82.31 233 VAL A C 1
ATOM 1820 O O . VAL A 1 233 ? 12.980 -8.534 -27.375 1.00 82.31 233 VAL A O 1
ATOM 1823 N N . GLU A 1 234 ? 14.738 -7.487 -26.390 1.00 84.75 234 GLU A N 1
ATOM 1824 C CA . GLU A 1 234 ? 15.048 -8.549 -25.433 1.00 84.75 234 GLU A CA 1
ATOM 1825 C C . GLU A 1 234 ? 13.831 -8.859 -24.548 1.00 84.75 234 GLU A C 1
ATOM 1827 O O . GLU A 1 234 ? 13.123 -7.968 -24.073 1.00 84.75 234 GLU A O 1
ATOM 1832 N N . VAL A 1 235 ? 13.587 -10.150 -24.297 1.00 85.38 235 VAL A N 1
ATOM 1833 C CA . VAL A 1 235 ? 12.420 -10.602 -23.520 1.00 85.38 235 VAL A CA 1
ATOM 1834 C C . VAL A 1 235 ? 12.419 -10.020 -22.110 1.00 85.38 235 VAL A C 1
ATOM 1836 O O . VAL A 1 235 ? 11.356 -9.672 -21.601 1.00 85.38 235 VAL A O 1
ATOM 1839 N N . LYS A 1 236 ? 13.601 -9.905 -21.495 1.00 86.62 236 LYS A N 1
ATOM 1840 C CA . LYS A 1 236 ? 13.775 -9.311 -20.167 1.00 86.62 236 LYS A CA 1
ATOM 1841 C C . LYS A 1 236 ? 13.337 -7.845 -20.168 1.00 86.62 236 LYS A C 1
ATOM 1843 O O . LYS A 1 236 ? 12.519 -7.475 -19.337 1.00 86.62 236 LYS A O 1
ATOM 1848 N N . LEU A 1 237 ? 13.802 -7.061 -21.142 1.00 87.75 237 LEU A N 1
ATOM 1849 C CA . LEU A 1 237 ? 13.517 -5.632 -21.252 1.00 87.75 237 LEU A CA 1
ATOM 1850 C C . LEU A 1 237 ? 12.013 -5.346 -21.306 1.00 87.75 237 LEU A C 1
ATOM 1852 O O . LEU A 1 237 ? 11.481 -4.711 -20.399 1.00 87.75 237 LEU A O 1
ATOM 1856 N N . TRP A 1 238 ? 11.298 -5.853 -22.318 1.00 86.38 238 TRP A N 1
ATOM 1857 C CA . TRP A 1 238 ? 9.879 -5.501 -22.459 1.00 86.38 238 TRP A CA 1
ATOM 1858 C C . TRP A 1 238 ? 9.022 -6.065 -21.322 1.00 86.38 238 TRP A C 1
ATOM 1860 O O . TRP A 1 238 ? 8.071 -5.411 -20.903 1.00 86.38 238 TRP A O 1
ATOM 1870 N N . ARG A 1 239 ? 9.351 -7.257 -20.797 1.00 87.38 239 ARG A N 1
ATOM 1871 C CA . ARG A 1 239 ? 8.610 -7.846 -19.673 1.00 87.38 239 ARG A CA 1
ATOM 1872 C C . ARG A 1 239 ? 8.803 -7.065 -18.388 1.00 87.38 239 ARG A C 1
ATOM 1874 O O . ARG A 1 239 ? 7.843 -6.956 -17.638 1.00 87.38 239 ARG A O 1
ATOM 1881 N N . THR A 1 240 ? 9.997 -6.541 -18.130 1.00 86.38 240 THR A N 1
ATOM 1882 C CA . THR A 1 240 ? 10.233 -5.712 -16.946 1.00 86.38 240 THR A CA 1
ATOM 1883 C C . THR A 1 240 ? 9.482 -4.389 -17.046 1.00 86.38 240 THR A C 1
ATOM 1885 O O . THR A 1 240 ? 8.835 -4.011 -16.078 1.00 86.38 240 THR A O 1
ATOM 1888 N N . LEU A 1 241 ? 9.470 -3.745 -18.218 1.00 81.88 241 LEU A N 1
ATOM 1889 C CA . LEU A 1 241 ? 8.767 -2.469 -18.419 1.00 81.88 241 LEU A CA 1
ATOM 1890 C C . LEU A 1 241 ? 7.253 -2.549 -18.182 1.00 81.88 241 LEU A C 1
ATOM 1892 O O . LEU A 1 241 ? 6.645 -1.566 -17.786 1.00 81.88 241 LEU A O 1
ATOM 1896 N N . VAL A 1 242 ? 6.645 -3.710 -18.423 1.00 78.12 242 VAL A N 1
ATOM 1897 C CA . VAL A 1 242 ? 5.190 -3.921 -18.282 1.00 78.12 242 VAL A CA 1
ATOM 1898 C C . VAL A 1 242 ? 4.835 -4.879 -17.141 1.00 78.12 242 VAL A C 1
ATOM 1900 O O . VAL A 1 242 ? 3.736 -5.430 -17.115 1.00 78.12 242 VAL A O 1
ATOM 1903 N N . ALA A 1 243 ? 5.801 -5.198 -16.272 1.00 75.81 243 ALA A N 1
ATOM 1904 C CA . ALA A 1 243 ? 5.698 -6.233 -15.236 1.00 75.81 243 ALA A CA 1
ATOM 1905 C C . ALA A 1 243 ? 5.181 -7.610 -15.732 1.00 75.81 243 ALA A C 1
ATOM 1907 O O . ALA A 1 243 ? 4.717 -8.437 -14.950 1.00 75.81 243 ALA A O 1
ATOM 1908 N N . ASN A 1 244 ? 5.262 -7.888 -17.041 1.00 81.06 244 ASN A N 1
ATOM 1909 C CA . ASN A 1 244 ? 4.676 -9.052 -17.717 1.00 81.06 244 ASN A CA 1
ATOM 1910 C C . ASN A 1 244 ? 3.167 -9.237 -17.422 1.00 81.06 244 ASN A C 1
ATOM 1912 O O . ASN A 1 244 ? 2.660 -10.369 -17.387 1.00 81.06 244 ASN A O 1
ATOM 1916 N N . ARG A 1 245 ? 2.449 -8.126 -17.228 1.00 79.12 245 ARG A N 1
ATOM 1917 C CA . ARG A 1 245 ? 1.025 -8.083 -16.887 1.00 79.12 245 ARG A CA 1
ATOM 1918 C C . ARG A 1 245 ? 0.233 -7.223 -17.875 1.00 79.12 245 ARG A C 1
ATOM 1920 O O . ARG A 1 245 ? 0.786 -6.352 -18.539 1.00 79.12 245 ARG A O 1
ATOM 1927 N N . SER A 1 246 ? -1.050 -7.532 -18.031 1.00 80.06 246 SER A N 1
ATOM 1928 C CA . SER A 1 246 ? -2.021 -6.660 -18.704 1.00 80.06 246 SER A CA 1
ATOM 1929 C C . SER A 1 246 ? -2.595 -5.635 -17.718 1.00 80.06 246 SER A C 1
ATOM 1931 O O . SER A 1 246 ? -2.343 -5.742 -16.519 1.00 80.06 246 SER A O 1
ATOM 1933 N N . LEU A 1 247 ? -3.409 -4.695 -18.212 1.00 73.19 247 LEU A N 1
ATOM 1934 C CA . LEU A 1 247 ? -4.134 -3.724 -17.376 1.00 73.19 247 LEU A CA 1
ATOM 1935 C C . LEU A 1 247 ? -4.991 -4.390 -16.283 1.00 73.19 247 LEU A C 1
ATOM 1937 O O . LEU A 1 247 ? -5.152 -3.832 -15.210 1.00 73.19 247 LEU A O 1
ATOM 1941 N N . ASN A 1 248 ? -5.469 -5.613 -16.523 1.00 71.81 248 ASN A N 1
ATOM 1942 C CA . ASN A 1 248 ? -6.310 -6.353 -15.579 1.00 71.81 248 ASN A CA 1
ATOM 1943 C C . ASN A 1 248 ? -5.505 -7.321 -14.688 1.00 71.81 248 ASN A C 1
ATOM 1945 O O . ASN A 1 248 ? -6.071 -8.244 -14.110 1.00 71.81 248 ASN A O 1
ATOM 1949 N N . GLY A 1 249 ? -4.170 -7.227 -14.659 1.00 72.75 249 GLY A N 1
ATOM 1950 C CA . GLY A 1 249 ? -3.319 -8.174 -13.921 1.00 72.75 249 GLY A CA 1
ATOM 1951 C C . GLY A 1 249 ? -3.180 -9.559 -14.579 1.00 72.75 249 GLY A C 1
ATOM 1952 O O . GLY A 1 249 ? -2.484 -10.440 -14.071 1.00 72.75 249 GLY A O 1
ATOM 1953 N N . GLU A 1 250 ? -3.781 -9.778 -15.750 1.00 81.00 250 GLU A N 1
ATOM 1954 C CA . GLU A 1 250 ? -3.617 -11.026 -16.508 1.00 81.00 250 GLU A CA 1
ATOM 1955 C C . GLU A 1 250 ? -2.246 -11.111 -17.201 1.00 81.00 250 GLU A C 1
ATOM 1957 O O . GLU A 1 250 ? -1.435 -10.186 -17.158 1.00 81.00 250 GLU A O 1
ATOM 1962 N N . LYS A 1 251 ? -1.964 -12.222 -17.891 1.00 83.44 251 LYS A N 1
ATOM 1963 C CA . LYS A 1 251 ? -0.733 -12.381 -18.681 1.00 83.44 251 LYS A CA 1
ATOM 1964 C C . LYS A 1 251 ? -0.630 -11.288 -19.754 1.00 83.44 251 LYS A C 1
ATOM 1966 O O . LYS A 1 251 ? -1.567 -11.097 -20.524 1.00 83.44 251 LYS A O 1
ATOM 1971 N N . ALA A 1 252 ? 0.530 -10.630 -19.849 1.00 85.56 252 ALA A N 1
ATOM 1972 C CA . ALA A 1 252 ? 0.760 -9.605 -20.866 1.00 85.56 252 ALA A CA 1
ATOM 1973 C C . ALA A 1 252 ? 0.458 -10.125 -22.293 1.00 85.56 252 ALA A C 1
ATOM 1975 O O . ALA A 1 252 ? 0.984 -11.179 -22.686 1.00 85.56 252 ALA A O 1
ATOM 1976 N N . PRO A 1 253 ? -0.344 -9.391 -23.088 1.00 88.12 253 PRO A N 1
ATOM 1977 C CA . PRO A 1 253 ? -0.605 -9.719 -24.482 1.00 88.12 253 PRO A CA 1
ATOM 1978 C C . PRO A 1 253 ? 0.674 -9.773 -25.320 1.00 88.12 253 PRO A C 1
ATOM 1980 O O . PRO A 1 253 ? 1.596 -8.977 -25.145 1.00 88.12 253 PRO A O 1
ATOM 1983 N N . ALA A 1 254 ? 0.708 -10.653 -26.323 1.00 84.06 254 ALA A N 1
ATOM 1984 C CA . ALA A 1 254 ? 1.876 -10.806 -27.197 1.00 84.06 254 ALA A CA 1
ATOM 1985 C C . ALA A 1 254 ? 2.241 -9.523 -27.975 1.00 84.06 254 ALA A C 1
ATOM 1987 O O . ALA A 1 254 ? 3.381 -9.363 -28.414 1.00 84.06 254 ALA A O 1
ATOM 1988 N N . TRP A 1 255 ? 1.291 -8.601 -28.158 1.00 87.31 255 TRP A N 1
ATOM 1989 C CA . TRP A 1 255 ? 1.533 -7.335 -28.847 1.00 87.31 255 TRP A CA 1
ATOM 1990 C C . TRP A 1 255 ? 2.312 -6.316 -28.002 1.00 87.31 255 TRP A C 1
ATOM 1992 O O . TRP A 1 255 ? 2.919 -5.424 -28.589 1.00 87.31 255 TRP A O 1
ATOM 2002 N N . TYR A 1 256 ? 2.399 -6.473 -26.673 1.00 89.44 256 TYR A N 1
ATOM 2003 C CA . TYR A 1 256 ? 3.169 -5.567 -25.800 1.00 89.44 256 TYR A CA 1
ATOM 2004 C C . TYR A 1 256 ? 4.641 -5.499 -26.208 1.00 89.44 256 TYR A C 1
ATOM 2006 O O . TYR A 1 256 ? 5.242 -4.430 -26.212 1.00 89.44 256 TYR A O 1
ATOM 2014 N N . ARG A 1 257 ? 5.208 -6.624 -26.658 1.00 87.25 257 ARG A N 1
ATOM 2015 C CA . ARG A 1 257 ? 6.566 -6.666 -27.210 1.00 87.25 257 ARG A CA 1
ATOM 2016 C C . ARG A 1 257 ? 6.734 -5.726 -28.407 1.00 87.25 257 ARG A C 1
ATOM 2018 O O . ARG A 1 257 ? 7.730 -5.019 -28.501 1.00 87.25 257 ARG A O 1
ATOM 2025 N N . ARG A 1 258 ? 5.750 -5.709 -29.313 1.00 85.75 258 ARG A N 1
ATOM 2026 C CA . ARG A 1 258 ? 5.754 -4.834 -30.494 1.00 85.75 258 ARG A CA 1
ATOM 2027 C C . ARG A 1 258 ? 5.559 -3.371 -30.105 1.00 85.75 258 ARG A C 1
ATOM 2029 O O . ARG A 1 258 ? 6.236 -2.514 -30.657 1.00 85.75 258 ARG A O 1
ATOM 2036 N N . ALA A 1 259 ? 4.689 -3.091 -29.137 1.00 87.81 259 ALA A N 1
ATOM 2037 C CA . ALA A 1 259 ? 4.511 -1.740 -28.610 1.00 87.81 259 ALA A CA 1
ATOM 2038 C C . ALA A 1 259 ? 5.803 -1.202 -27.969 1.00 87.81 259 ALA A C 1
ATOM 2040 O O . ALA A 1 259 ? 6.216 -0.089 -28.282 1.00 87.81 259 ALA A O 1
ATOM 2041 N N . ALA A 1 260 ? 6.491 -2.017 -27.161 1.00 87.25 260 ALA A N 1
ATOM 2042 C CA . ALA A 1 260 ? 7.789 -1.667 -26.586 1.00 87.25 260 ALA A CA 1
ATOM 2043 C C . ALA A 1 260 ? 8.839 -1.390 -27.673 1.00 87.25 260 ALA A C 1
ATOM 2045 O O . ALA A 1 260 ? 9.570 -0.407 -27.586 1.00 87.25 260 ALA A O 1
ATOM 2046 N N . ALA A 1 261 ? 8.873 -2.208 -28.731 1.00 83.56 261 ALA A N 1
ATOM 2047 C CA . ALA A 1 261 ? 9.757 -1.979 -29.871 1.00 83.56 261 ALA A CA 1
ATOM 2048 C C . ALA A 1 261 ? 9.488 -0.627 -30.544 1.00 83.56 261 ALA A C 1
ATOM 2050 O O . ALA A 1 261 ? 10.416 0.135 -30.786 1.00 83.56 261 ALA A O 1
ATOM 2051 N N . LEU A 1 262 ? 8.221 -0.295 -30.799 1.00 84.06 262 LEU A N 1
ATOM 2052 C CA . LEU A 1 262 ? 7.842 0.987 -31.399 1.00 84.06 262 LEU A CA 1
ATOM 2053 C C . LEU A 1 262 ? 8.215 2.178 -30.504 1.00 84.06 262 LEU A C 1
ATOM 2055 O O . LEU A 1 262 ? 8.739 3.168 -31.008 1.00 84.06 262 LEU A O 1
ATOM 2059 N N . ALA A 1 263 ? 7.998 2.077 -29.191 1.00 85.12 263 ALA A N 1
ATOM 2060 C CA . ALA A 1 263 ? 8.367 3.127 -28.241 1.00 85.12 263 ALA A CA 1
ATOM 2061 C C . ALA A 1 263 ? 9.886 3.377 -28.220 1.00 85.12 263 ALA A C 1
ATOM 2063 O O . ALA A 1 263 ? 10.331 4.523 -28.283 1.00 85.12 263 ALA A O 1
ATOM 2064 N N . LEU A 1 264 ? 10.686 2.307 -28.212 1.00 83.75 264 LEU A N 1
ATOM 2065 C CA . LEU A 1 264 ? 12.148 2.393 -28.270 1.00 83.75 264 LEU A CA 1
ATOM 2066 C C . LEU A 1 264 ? 12.643 2.940 -29.623 1.00 83.75 264 LEU A C 1
ATOM 2068 O O . LEU A 1 264 ? 13.557 3.759 -29.648 1.00 83.75 264 LEU A O 1
ATOM 2072 N N . ALA A 1 265 ? 11.996 2.574 -30.737 1.00 80.00 265 ALA A N 1
ATOM 2073 C CA . ALA A 1 265 ? 12.315 3.111 -32.067 1.00 80.00 265 ALA A CA 1
ATOM 2074 C C . ALA A 1 265 ? 12.115 4.629 -32.132 1.00 80.00 265 ALA A C 1
ATOM 2076 O O . ALA A 1 265 ? 12.920 5.356 -32.719 1.00 80.00 265 ALA A O 1
ATOM 2077 N N . LEU A 1 266 ? 11.019 5.107 -31.534 1.00 79.31 266 LEU A N 1
ATOM 2078 C CA . LEU A 1 266 ? 10.738 6.532 -31.449 1.00 79.31 266 LEU A CA 1
ATOM 2079 C C . LEU A 1 266 ? 11.853 7.230 -30.666 1.00 79.31 266 LEU A C 1
ATOM 2081 O O . LEU A 1 266 ? 12.406 8.197 -31.184 1.00 79.31 266 LEU A O 1
ATOM 2085 N N . LEU A 1 267 ? 12.250 6.710 -29.500 1.00 74.62 267 LEU A N 1
ATOM 2086 C CA . LEU A 1 267 ? 13.345 7.270 -28.695 1.00 74.62 267 LEU A CA 1
ATOM 2087 C C . LEU A 1 267 ? 14.664 7.401 -29.478 1.00 74.62 267 LEU A C 1
ATOM 2089 O O . LEU A 1 267 ? 15.285 8.465 -29.441 1.00 74.62 267 LEU A O 1
ATOM 2093 N N . ASP A 1 268 ? 15.063 6.375 -30.234 1.00 69.06 268 ASP A N 1
ATOM 2094 C CA . ASP A 1 268 ? 16.277 6.429 -31.066 1.00 69.06 268 ASP A CA 1
ATOM 2095 C C . ASP A 1 268 ? 16.174 7.517 -32.150 1.00 69.06 268 ASP A C 1
ATOM 2097 O O . ASP A 1 268 ? 17.121 8.269 -32.394 1.00 69.06 268 ASP A O 1
ATOM 2101 N N . SER A 1 269 ? 14.995 7.663 -32.765 1.00 68.06 269 SER A N 1
ATOM 2102 C CA . SER A 1 269 ? 14.761 8.677 -33.799 1.00 68.06 269 SER A CA 1
ATOM 2103 C C . SER A 1 269 ? 14.776 10.116 -33.272 1.00 68.06 269 SER A C 1
ATOM 2105 O O . SER A 1 269 ? 15.084 11.032 -34.034 1.00 68.06 269 SER A O 1
ATOM 2107 N N . TRP A 1 270 ? 14.455 10.323 -31.991 1.00 63.88 270 TRP A N 1
ATOM 2108 C CA . TRP A 1 270 ? 14.539 11.628 -31.331 1.00 63.88 270 TRP A CA 1
ATOM 2109 C C . TRP A 1 270 ? 15.987 11.998 -31.014 1.00 63.88 270 TRP A C 1
ATOM 2111 O O . TRP A 1 270 ? 16.395 13.117 -31.313 1.00 63.88 270 TRP A O 1
ATOM 2121 N N . LYS A 1 271 ? 16.790 11.050 -30.511 1.00 62.28 271 LYS A N 1
ATOM 2122 C CA . LYS A 1 271 ? 18.226 11.268 -30.263 1.00 62.28 271 LYS A CA 1
ATOM 2123 C C . LYS A 1 271 ? 19.001 11.629 -31.533 1.00 62.28 271 LYS A C 1
ATOM 2125 O O . LYS A 1 271 ? 19.947 12.394 -31.453 1.00 62.28 271 LYS A O 1
ATOM 2130 N N . ALA A 1 272 ? 18.598 11.117 -32.697 1.00 59.31 272 ALA A N 1
ATOM 2131 C CA . ALA A 1 272 ? 19.235 11.438 -33.978 1.00 59.31 272 ALA A CA 1
ATOM 2132 C C . ALA A 1 272 ? 18.881 12.834 -34.540 1.00 59.31 272 ALA A C 1
ATOM 2134 O O . ALA A 1 272 ? 19.463 13.248 -35.541 1.00 59.31 272 ALA A O 1
ATOM 2135 N N . ARG A 1 273 ? 17.898 13.536 -33.955 1.00 55.72 273 ARG A N 1
ATOM 2136 C CA . ARG A 1 273 ? 17.443 14.872 -34.397 1.00 55.72 273 ARG A CA 1
ATOM 2137 C C . ARG A 1 273 ? 17.891 16.013 -33.478 1.00 55.72 273 ARG A C 1
ATOM 2139 O O . ARG A 1 273 ? 17.638 17.167 -33.821 1.00 55.72 273 ARG A O 1
ATOM 2146 N N . CYS A 1 274 ? 18.486 15.695 -32.332 1.00 46.50 274 CYS A N 1
ATOM 2147 C CA . CYS A 1 274 ? 19.070 16.643 -31.386 1.00 46.50 274 CYS A CA 1
ATOM 2148 C C . CYS A 1 274 ? 20.590 16.662 -31.549 1.00 46.50 274 CYS A C 1
ATOM 2150 O O . CYS A 1 274 ? 21.162 17.758 -31.379 1.00 46.50 274 CYS A O 1
#

pLDDT: mean 74.99, std 16.53, range [25.5, 92.0]

Radius of gyration: 22.76 Å; chains: 1; bounding box: 60×56×63 Å

Sequence (274 aa):
MSQTARKQLIVAEPNYAEDSRAMALMEISRNVFRKEPDTGVKSRLMTLEALVSTASPFAVTDLRDIVFALLYLANDRDDAIVSQISAVTQHAFGADYSEHPVDIFTAFMRYCLERSRCLDIIYIAWAMWPTSQRDIPYQKRTLPSWIGVAVYAKDTAEEQLIPTDSLVGTIQHSLYNASKGISMNAMVSKSVLQADGVLINLVHVTSDCIQDGILEDHCLRMLGWRGSLANDVEVKLWRTLVANRSLNGEKAPAWYRRAAALALALLDSWKARC

InterPro domains:
  IPR052895 Heterokaryon Regulation/Transcriptional Modulator [PTHR24148] (32-257)

Organism: NCBI:txid798071

=== Feature glossary ===
The record interleaves many kinds of information about one protein. Here is each kind framed as the question it answers.

Q: What does the local fold look like, residue by residue?
A: A 3Di character summarizes, for each residue, the relative orientation of the Cα frame of its nearest spatial neighbor. Because it encodes fold topology rather than chemistry, 3Di alignments detect remote structural similarity that sequence alignment misses.

Q: Which residues are in helices, strands, or loops?
A: Secondary structure is the local, repeating backbone conformation. DSSP classifies it into eight states by reading the hydrogen-bond network: three helix types (H, G, I), two β types (E, B), two non-regular types (T, S), and unstructured coil (-).

Q: How big and how compact is the whole molecule?
A: Three whole-structure scalars: the radius of gyration (RMS distance of Cα from centroid, in Å), the count of Cα–Cα contacts (pairs closer than 8 Å and separated by more than four residues in sequence — i.e. tertiary, not local, contacts), and the bounding-box dimensions. Together they distinguish compact globular folds from extended fibres or disordered chains.

Q: How confident is the AlphaFold model at each residue?
A: For AlphaFold models, the B-factor field carries pLDDT — the model's own estimate of local accuracy on a 0–100 scale. Regions with pLDDT<50 should be treated as essentially unmodeled; they often correspond to intrinsically disordered segments.

Q: What family and function is it annotated with?
A: Functional annotations link the protein to curated databases. InterPro entries identify conserved domains and families by matching the sequence against member-database signatures (Pfam, PROSITE, CDD, …). Gene Ontology (GO) terms describe molecular function, biological process, and cellular component in a controlled vocabulary. CATH places the structure in a hierarchical fold classification (Class/Architecture/Topology/Homologous-superfamily). The organism is the source species.

Q: What known structures does this most resemble?
A: Nearest PDB neighbors are the top structural matches found by Foldseek when searching this structure against the entire Protein Data Bank. Each hit reports a TM-score (0 to 1; >0.5 almost always implies the same fold) and an E-value. These are *structural* homologs — they may share no detectable sequence similarity.

Q: Which residues are buried vs exposed?
A: Solvent-accessible surface area (SASA) is the area in Å² traced out by the centre of a 1.4 Å probe sphere (a water molecule) rolled over the protein's van der Waals surface (Shrake–Rupley / Lee–Richards construction). Buried residues have near-zero SASA; fully exposed residues can exceed 200 Å². The total SASA scales roughly with the number of surface residues.

Q: What are the backbone torsion angles?
A: φ (phi) and ψ (psi) are the two rotatable backbone dihedrals per residue: φ is the C(i-1)–N–Cα–C torsion, ψ is the N–Cα–C–N(i+1) torsion, both in degrees on (−180°, 180°]. α-helical residues cluster near (−60°, −45°); β-strand residues near (−120°, +130°). A Ramachandran plot is simply a scatter of (φ, ψ) for every residue.

Q: Are the domains correctly placed relative to each other?
A: Predicted aligned error is AlphaFold's pairwise confidence. Unlike pLDDT (per-residue), PAE is per-residue-pair and captures whether two parts of the structure are correctly placed relative to each other. Units are ångströms of expected positional error.

Q: What if only a Cα trace is available?
A: P-SEA three-state annotation labels each residue as helix, strand, or coil based purely on the geometry of the Cα trace. It serves as a fallback when the full backbone (and thus DSSP) is unavailable.

Q: What is the amino-acid chain?
A: This is the polypeptide sequence — one letter per residue, N-terminus first. Length ranges from a few dozen residues for small domains to over a thousand for large multi-domain proteins.

Q: What do the rendered images show?
A: The six renders are orthographic views along the three Cartesian axes in both directions. Representation (cartoon, sticks, or surface) and color scheme (sequence-rainbow or by-chain) vary across proteins so the training set covers all the common visualization conventions.

Q: What do the diagnostic plots show?
A: Plot images: a contact map (which residues are close in 3D, as an N×N binary image), a Ramachandran scatter (backbone torsion angles, revealing secondary-structure composition at a glance), and — for AlphaFold structures — a PAE heatmap (pairwise prediction confidence).

Q: How mobile is each atom in the crystal?
A: B-factor (Debye–Waller factor) reflects atomic displacement in the crystal lattice. It is an experimental observable (units Å²), not a prediction; low values mean the atom is pinned down, high values mean it moves or is heterogeneous across the crystal.

Q: Where is each backbone atom in 3D?
A: The mmCIF table is the protein's shape written out atom by atom. For each backbone N, Cα, C, and carbonyl O, it records an (x, y, z) coordinate triple in Å plus the residue type, chain letter, and residue number.